Protein AF-A0A0C9ZRP0-F1 (afdb_monomer)

Sequence (202 aa):
MSSASDRNTPTPPPVDDMPLAAFFAQFASFSFNENQSSNKNFDRLIKVMKITTQDPVRREVREGFKDALVQEFNERFGTDGNDLSNWQNLCNVLRIVPVPDTIQGCRERVWDTHVNLVDLVDSARTGKPVKLFASLGELTAHTLNSGKFFPKQNAYQGGLLKELLREIINPYFGKRRNGSAKRKERKKKQKAARAAVLANGD

Structure (mmCIF, N/CA/C/O backbone):
data_AF-A0A0C9ZRP0-F1
#
_entry.id   AF-A0A0C9ZRP0-F1
#
loop_
_atom_site.group_PDB
_atom_site.id
_atom_site.type_symbol
_atom_site.label_atom_id
_atom_site.label_alt_id
_atom_site.label_comp_id
_atom_site.label_asym_id
_atom_site.label_entity_id
_atom_site.label_seq_id
_atom_site.pdbx_PDB_ins_code
_atom_site.Cartn_x
_atom_site.Cartn_y
_atom_site.Cartn_z
_atom_site.occupancy
_atom_site.B_iso_or_equiv
_atom_site.auth_seq_id
_atom_site.auth_comp_id
_atom_site.auth_asym_id
_atom_site.auth_atom_id
_atom_site.pdbx_PDB_model_num
ATOM 1 N N . MET A 1 1 ? -42.472 -28.043 -0.835 1.00 45.56 1 MET A N 1
ATOM 2 C CA . MET A 1 1 ? -41.524 -27.242 -0.034 1.00 45.56 1 MET A CA 1
ATOM 3 C C . MET A 1 1 ? -40.132 -27.504 -0.579 1.00 45.56 1 MET A C 1
ATOM 5 O O . MET A 1 1 ? -39.585 -28.556 -0.289 1.00 45.56 1 MET A O 1
ATOM 9 N N . SER A 1 2 ? -39.593 -26.612 -1.409 1.00 36.50 2 SER A N 1
ATOM 10 C CA . SER A 1 2 ? -38.195 -26.694 -1.849 1.00 36.50 2 SER A CA 1
ATOM 11 C C . SER A 1 2 ? -37.629 -25.291 -1.993 1.00 36.50 2 SER A C 1
ATOM 13 O O . SER A 1 2 ? -38.324 -24.373 -2.422 1.00 36.50 2 SER A O 1
ATOM 15 N N . SER A 1 3 ? -36.398 -25.176 -1.512 1.00 35.72 3 SER A N 1
ATOM 16 C CA . SER A 1 3 ? -35.695 -23.988 -1.053 1.00 35.72 3 SER A CA 1
ATOM 17 C C . SER A 1 3 ? -35.598 -22.839 -2.048 1.00 35.72 3 SER A C 1
ATOM 19 O O . SER A 1 3 ? -35.227 -23.025 -3.203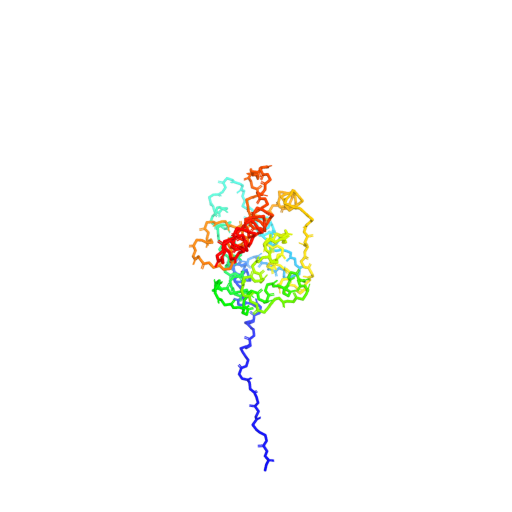 1.00 35.72 3 SER A O 1
ATOM 21 N N . ALA A 1 4 ? -35.800 -21.630 -1.525 1.00 43.59 4 ALA A N 1
ATOM 22 C CA . ALA A 1 4 ? -35.197 -20.425 -2.066 1.00 43.59 4 ALA A CA 1
ATOM 23 C C . ALA A 1 4 ? -33.679 -20.496 -1.817 1.00 43.59 4 ALA A C 1
ATOM 25 O O . ALA A 1 4 ? -33.251 -20.570 -0.664 1.00 43.59 4 ALA A O 1
ATOM 26 N N . SER A 1 5 ? -32.881 -20.525 -2.887 1.00 41.91 5 SER A N 1
ATOM 27 C CA . SER A 1 5 ? -31.427 -20.399 -2.784 1.00 41.91 5 SER A CA 1
ATOM 28 C C . SER A 1 5 ? -31.034 -18.932 -2.687 1.00 41.91 5 SER A C 1
ATOM 30 O O . SER A 1 5 ? -31.356 -18.102 -3.534 1.00 41.91 5 SER A O 1
ATOM 32 N N . ASP A 1 6 ? -30.332 -18.684 -1.596 1.00 43.25 6 ASP A N 1
ATOM 33 C CA . ASP A 1 6 ? -29.683 -17.474 -1.144 1.00 43.25 6 ASP A CA 1
ATOM 34 C C . ASP A 1 6 ? -28.678 -16.853 -2.135 1.00 43.25 6 ASP A C 1
ATOM 36 O O . ASP A 1 6 ? -27.852 -17.539 -2.731 1.00 43.25 6 ASP A O 1
ATOM 40 N N . ARG A 1 7 ? -28.673 -15.514 -2.097 1.00 41.91 7 ARG A N 1
ATOM 41 C CA . ARG A 1 7 ? -27.518 -14.594 -2.121 1.00 41.91 7 ARG A CA 1
ATOM 42 C C . ARG A 1 7 ? -26.716 -14.428 -3.418 1.00 41.91 7 ARG A C 1
ATOM 44 O O . ARG A 1 7 ? -25.728 -15.092 -3.701 1.00 41.91 7 ARG A O 1
ATOM 51 N N . ASN A 1 8 ? -27.081 -13.337 -4.084 1.00 39.59 8 ASN A N 1
ATOM 52 C CA . ASN A 1 8 ? -26.281 -12.540 -5.003 1.00 39.59 8 ASN A CA 1
ATOM 53 C C . ASN A 1 8 ? -25.043 -11.957 -4.273 1.00 39.59 8 ASN A C 1
ATOM 55 O O . ASN A 1 8 ? -25.078 -10.829 -3.782 1.00 39.59 8 ASN A O 1
ATOM 59 N N . THR A 1 9 ? -23.970 -12.733 -4.119 1.00 36.88 9 THR A N 1
ATOM 60 C CA . THR A 1 9 ? -22.650 -12.206 -3.724 1.00 36.88 9 THR A CA 1
ATOM 61 C C . THR A 1 9 ? -21.862 -11.831 -4.977 1.00 36.88 9 THR A C 1
ATOM 63 O O . THR A 1 9 ? -21.692 -12.705 -5.831 1.00 36.88 9 THR A O 1
ATOM 66 N N . PRO A 1 10 ? -21.356 -10.587 -5.105 1.00 39.75 10 PRO A N 1
ATOM 67 C CA . PRO A 1 10 ? -20.478 -10.221 -6.208 1.00 39.75 10 PRO A CA 1
ATOM 68 C C . PRO A 1 10 ? -19.265 -11.147 -6.208 1.00 39.75 10 PRO A C 1
ATOM 70 O O . PRO A 1 10 ? -18.557 -11.257 -5.205 1.00 39.75 10 PRO A O 1
ATOM 73 N N . THR A 1 11 ? -19.048 -11.850 -7.316 1.00 35.19 11 THR A N 1
ATOM 74 C CA . THR A 1 11 ? -17.808 -12.590 -7.535 1.00 35.19 11 THR A CA 1
ATOM 75 C C . THR A 1 11 ? -16.663 -11.574 -7.500 1.00 35.19 11 THR A C 1
ATOM 77 O O . THR A 1 11 ? -16.759 -10.565 -8.201 1.00 35.19 11 THR A O 1
ATOM 80 N N . PRO A 1 12 ? -15.618 -11.767 -6.673 1.00 53.78 12 PRO A N 1
ATOM 81 C CA . PRO A 1 12 ? -14.467 -10.875 -6.702 1.00 53.78 12 PRO A CA 1
ATOM 82 C C . PRO A 1 12 ? -13.886 -10.866 -8.124 1.00 53.78 12 PRO A C 1
ATOM 84 O O . PRO A 1 12 ? -13.876 -11.922 -8.766 1.00 53.78 12 PRO A O 1
ATOM 87 N N . PRO A 1 13 ? -13.448 -9.702 -8.633 1.00 52.03 13 PRO A N 1
ATOM 88 C CA . PRO A 1 13 ? -12.929 -9.599 -9.989 1.00 52.03 13 PRO A CA 1
ATOM 89 C C . PRO A 1 13 ? -11.781 -10.602 -10.198 1.00 52.03 13 PRO A C 1
ATOM 91 O O . PRO A 1 13 ? -10.996 -10.830 -9.265 1.00 52.03 13 PRO A O 1
ATOM 94 N N . PRO A 1 14 ? -11.678 -11.226 -11.389 1.00 58.50 14 PRO A N 1
ATOM 95 C CA . PRO A 1 14 ? -10.528 -12.046 -11.747 1.00 58.50 14 PRO A CA 1
ATOM 96 C C . PRO A 1 14 ? -9.232 -11.275 -11.480 1.00 58.50 14 PRO A C 1
ATOM 98 O O . PRO A 1 14 ? -9.147 -10.078 -11.745 1.00 58.50 14 PRO A O 1
ATOM 101 N N . VAL A 1 15 ? -8.211 -11.951 -10.946 1.00 59.88 15 VAL A N 1
ATOM 102 C CA . VAL A 1 15 ? -6.928 -11.321 -10.572 1.00 59.88 15 VAL A CA 1
ATOM 103 C C . VAL A 1 15 ? -6.284 -10.582 -11.756 1.00 59.88 15 VAL A C 1
ATOM 105 O O . VAL A 1 15 ? -5.615 -9.570 -11.548 1.00 59.88 15 VAL A O 1
ATOM 108 N N . ASP A 1 16 ? -6.542 -11.048 -12.980 1.00 61.50 16 ASP A N 1
ATOM 109 C CA . ASP A 1 16 ? -6.046 -10.464 -14.229 1.00 61.50 16 ASP A CA 1
ATOM 110 C C . ASP A 1 16 ? -6.651 -9.082 -14.551 1.00 61.50 16 ASP A C 1
ATOM 112 O O . ASP A 1 16 ? -6.005 -8.288 -15.234 1.00 61.50 16 ASP A O 1
ATOM 116 N N . ASP A 1 17 ? -7.822 -8.748 -13.995 1.00 73.06 17 ASP A N 1
ATOM 117 C CA . ASP A 1 17 ? -8.492 -7.452 -14.191 1.00 73.06 17 ASP A CA 1
ATOM 118 C C . ASP A 1 17 ? -8.103 -6.410 -13.125 1.00 73.06 17 ASP A C 1
ATOM 120 O O . ASP A 1 17 ? -8.557 -5.264 -13.158 1.00 73.06 17 ASP A O 1
ATOM 124 N N . MET A 1 18 ? -7.249 -6.774 -12.161 1.00 90.38 18 MET A N 1
ATOM 125 C CA . MET A 1 18 ? -6.843 -5.852 -11.100 1.00 90.38 18 MET A CA 1
ATOM 126 C C . MET A 1 18 ? -5.908 -4.749 -11.629 1.00 90.38 18 MET A C 1
ATOM 128 O O . MET A 1 18 ? -5.033 -5.030 -12.454 1.00 90.38 18 MET A O 1
ATOM 132 N N . PRO A 1 19 ? -5.998 -3.501 -11.125 1.00 94.19 19 PRO A N 1
ATOM 133 C CA . PRO A 1 19 ? -5.294 -2.366 -11.724 1.00 94.19 19 PRO A CA 1
ATOM 134 C C . PRO A 1 19 ? -3.768 -2.512 -11.831 1.00 94.19 19 PRO A C 1
ATOM 136 O O . PRO A 1 19 ? -3.186 -2.060 -12.820 1.00 94.19 19 PRO A O 1
ATOM 139 N N . LEU A 1 20 ? -3.088 -3.159 -10.873 1.00 94.50 20 LEU A N 1
ATOM 140 C CA . LEU A 1 20 ? -1.650 -3.429 -11.005 1.00 94.50 20 LEU A CA 1
ATOM 141 C C . LEU A 1 20 ? -1.353 -4.473 -12.079 1.00 94.50 20 LEU A C 1
ATOM 143 O O . LEU A 1 20 ? -0.391 -4.298 -12.828 1.00 94.50 20 LEU A O 1
ATOM 147 N N . ALA A 1 21 ? -2.146 -5.544 -12.155 1.00 94.25 21 ALA A N 1
ATOM 148 C CA . ALA A 1 21 ? -1.988 -6.565 -13.187 1.00 94.25 21 ALA A CA 1
ATOM 149 C C . ALA A 1 21 ? -2.183 -5.943 -14.578 1.00 94.25 21 ALA A C 1
ATOM 151 O O . ALA A 1 21 ? -1.301 -6.069 -15.432 1.00 94.25 21 ALA A O 1
ATOM 152 N N . ALA A 1 22 ? -3.248 -5.153 -14.747 1.00 94.12 22 ALA A N 1
ATOM 153 C CA . ALA A 1 22 ? -3.538 -4.408 -15.967 1.00 94.12 22 ALA A CA 1
ATOM 154 C C . ALA A 1 22 ? -2.421 -3.416 -16.338 1.00 94.12 22 ALA A C 1
ATOM 156 O O . ALA A 1 22 ? -2.038 -3.328 -17.503 1.00 94.12 22 ALA A O 1
ATOM 157 N N . PHE A 1 23 ? -1.844 -2.700 -15.365 1.00 95.06 23 PHE A N 1
ATOM 158 C CA . PHE A 1 23 ? -0.691 -1.826 -15.608 1.00 95.06 23 PHE A CA 1
ATOM 159 C C . PHE A 1 23 ? 0.515 -2.602 -16.146 1.00 95.06 23 PHE A C 1
ATOM 161 O O . PHE A 1 23 ? 1.099 -2.220 -17.159 1.00 95.06 23 PHE A O 1
ATOM 168 N N . PHE A 1 24 ? 0.896 -3.706 -15.498 1.00 95.00 24 PHE A N 1
ATOM 169 C CA . PHE A 1 24 ? 2.056 -4.486 -15.934 1.00 95.00 24 PHE A CA 1
ATOM 170 C C . PHE A 1 24 ? 1.828 -5.197 -17.276 1.00 95.00 24 PHE A C 1
ATOM 172 O O . PHE A 1 24 ? 2.793 -5.384 -18.018 1.00 95.00 24 PHE A O 1
ATOM 179 N N . ALA A 1 25 ? 0.582 -5.542 -17.611 1.00 94.06 25 ALA A N 1
ATOM 180 C CA . ALA A 1 25 ? 0.212 -6.155 -18.887 1.00 94.06 25 ALA A CA 1
ATOM 181 C C . ALA A 1 25 ? 0.426 -5.232 -20.104 1.00 94.06 25 ALA A C 1
ATOM 183 O O . ALA A 1 25 ? 0.552 -5.722 -21.225 1.00 94.06 25 ALA A O 1
ATOM 184 N N . GLN A 1 26 ? 0.545 -3.913 -19.904 1.00 93.38 26 GLN A N 1
ATOM 185 C CA . GLN A 1 26 ? 0.842 -2.955 -20.983 1.00 93.38 26 GLN A CA 1
ATOM 186 C C . GLN A 1 26 ? 2.245 -3.147 -21.586 1.00 93.38 26 GLN A C 1
ATOM 188 O O . GLN A 1 26 ? 2.539 -2.649 -22.672 1.00 93.38 26 GLN A O 1
ATOM 193 N N . PHE A 1 27 ? 3.128 -3.876 -20.898 1.00 92.44 27 PHE A N 1
ATOM 194 C CA . PHE A 1 27 ? 4.519 -4.061 -21.292 1.00 92.44 27 PHE A CA 1
ATOM 195 C C . PHE A 1 27 ? 4.736 -5.486 -21.815 1.00 92.44 27 PHE A C 1
ATOM 197 O O . PHE A 1 27 ? 5.050 -6.389 -21.047 1.00 92.44 27 PHE A O 1
ATOM 204 N N . ALA A 1 28 ? 4.622 -5.681 -23.135 1.00 87.81 28 ALA A N 1
ATOM 205 C CA . ALA A 1 28 ? 4.632 -7.004 -23.782 1.00 87.81 28 ALA A CA 1
ATOM 206 C C . ALA A 1 28 ? 5.826 -7.914 -23.409 1.00 87.81 28 ALA A C 1
ATOM 208 O O . ALA A 1 28 ? 5.688 -9.132 -23.352 1.00 87.81 28 ALA A O 1
ATOM 209 N N . SER A 1 29 ? 6.997 -7.335 -23.125 1.00 87.00 29 SER A N 1
ATOM 210 C CA . SER A 1 29 ? 8.211 -8.075 -22.738 1.00 87.00 29 SER A CA 1
ATOM 211 C C . SER A 1 29 ? 8.356 -8.284 -21.223 1.00 87.00 29 SER A C 1
ATOM 213 O O . SER A 1 29 ? 9.432 -8.661 -20.750 1.00 87.00 29 SER A O 1
ATOM 215 N N . PHE A 1 30 ? 7.318 -7.996 -20.438 1.00 93.12 30 PHE A N 1
ATOM 216 C CA . PHE A 1 30 ? 7.326 -8.087 -18.984 1.00 93.12 30 PHE A CA 1
ATOM 217 C C . PHE A 1 30 ? 6.251 -9.053 -18.477 1.00 93.12 30 PHE A C 1
ATOM 219 O O . PHE A 1 30 ? 5.137 -9.097 -18.978 1.00 93.12 30 PHE A O 1
ATOM 226 N N . SER A 1 31 ? 6.586 -9.809 -17.429 1.00 93.00 31 SER A N 1
ATOM 227 C CA . SER A 1 31 ? 5.652 -10.707 -16.748 1.00 93.00 31 SER A CA 1
ATOM 228 C C . SER A 1 31 ? 5.521 -10.314 -15.275 1.00 93.00 31 SER A C 1
ATOM 230 O O . SER A 1 31 ? 6.501 -10.349 -14.503 1.00 93.00 31 SER A O 1
ATOM 232 N N . PHE A 1 32 ? 4.298 -9.924 -14.903 1.00 93.94 32 PHE A N 1
ATOM 233 C CA . PHE A 1 32 ? 3.910 -9.617 -13.532 1.00 93.94 32 PHE A CA 1
ATOM 234 C C . PHE A 1 32 ? 3.980 -10.874 -12.666 1.00 93.94 32 PHE A C 1
ATOM 236 O O . PHE A 1 32 ? 3.384 -11.898 -12.978 1.00 93.94 32 PHE A O 1
ATOM 243 N N . ASN A 1 33 ? 4.722 -10.798 -11.561 1.00 93.44 33 ASN A N 1
ATOM 244 C CA . ASN A 1 33 ? 4.776 -11.872 -10.580 1.00 93.44 33 ASN A CA 1
ATOM 245 C C . ASN A 1 33 ? 3.909 -11.501 -9.374 1.00 93.44 33 ASN A C 1
ATOM 247 O O . ASN A 1 33 ? 4.342 -10.742 -8.499 1.00 93.44 33 ASN A O 1
ATOM 251 N N . GLU A 1 34 ? 2.716 -12.082 -9.307 1.00 91.00 34 GLU A N 1
ATOM 252 C CA . GLU A 1 34 ? 1.755 -11.886 -8.219 1.00 91.00 34 GLU A CA 1
ATOM 253 C C . GLU A 1 34 ? 2.256 -12.376 -6.844 1.00 91.00 34 GLU A C 1
ATOM 255 O O . GLU A 1 34 ? 1.735 -12.005 -5.800 1.00 91.00 34 GLU A O 1
ATOM 260 N N . ASN A 1 35 ? 3.328 -13.154 -6.769 1.00 89.38 35 ASN A N 1
ATOM 261 C CA . ASN A 1 35 ? 3.878 -13.586 -5.483 1.00 89.38 35 ASN A CA 1
ATOM 262 C C . ASN A 1 35 ? 4.950 -12.629 -4.937 1.00 89.38 35 ASN A C 1
ATOM 264 O O . ASN A 1 35 ? 5.410 -12.787 -3.799 1.00 89.38 35 ASN A O 1
ATOM 268 N N . GLN A 1 36 ? 5.338 -11.619 -5.723 1.00 93.00 36 GLN A N 1
ATOM 269 C CA . GLN A 1 36 ? 6.269 -10.559 -5.337 1.00 93.00 36 GLN A CA 1
ATOM 270 C C . GLN A 1 36 ? 5.531 -9.258 -5.005 1.00 93.00 36 GLN A C 1
ATOM 272 O O . GLN A 1 36 ? 4.408 -9.016 -5.442 1.00 93.00 36 GLN A O 1
ATOM 277 N N . SER A 1 37 ? 6.188 -8.387 -4.238 1.00 94.31 37 SER A N 1
ATOM 278 C CA . SER A 1 37 ? 5.663 -7.046 -3.954 1.00 94.31 37 SER A CA 1
ATOM 279 C C . SER A 1 37 ? 5.566 -6.201 -5.220 1.00 94.31 37 SER A C 1
ATOM 281 O O . SER A 1 37 ? 6.445 -6.296 -6.085 1.00 94.31 37 SER A O 1
ATOM 283 N N . SER A 1 38 ? 4.593 -5.298 -5.267 1.00 95.81 38 SER A N 1
ATOM 284 C CA . SER A 1 38 ? 4.367 -4.383 -6.394 1.00 95.81 38 SER A CA 1
ATOM 285 C C . SER A 1 38 ? 5.628 -3.596 -6.770 1.00 95.81 38 SER A C 1
ATOM 287 O O . SER A 1 38 ? 6.025 -3.579 -7.933 1.00 95.81 38 SER A O 1
ATOM 289 N N . ASN A 1 39 ? 6.355 -3.067 -5.777 1.00 95.38 39 ASN A N 1
ATOM 290 C CA . ASN A 1 39 ? 7.630 -2.375 -6.005 1.00 95.38 39 ASN A CA 1
ATOM 291 C C . ASN A 1 39 ? 8.707 -3.258 -6.656 1.00 95.38 39 ASN A C 1
ATOM 293 O O . ASN A 1 39 ? 9.408 -2.800 -7.547 1.00 95.38 39 ASN A O 1
ATOM 297 N N . LYS A 1 40 ? 8.824 -4.534 -6.267 1.00 95.69 40 LYS A N 1
ATOM 298 C CA . LYS A 1 40 ? 9.792 -5.453 -6.898 1.00 95.69 40 LYS A CA 1
ATOM 299 C C . LYS A 1 40 ? 9.443 -5.732 -8.357 1.00 95.69 40 LYS A C 1
ATOM 301 O O . LYS A 1 40 ? 10.348 -5.866 -9.177 1.00 95.69 40 LYS A O 1
ATOM 306 N N . ASN A 1 41 ? 8.155 -5.840 -8.683 1.00 96.44 41 ASN A N 1
ATOM 307 C CA . ASN A 1 41 ? 7.723 -5.951 -10.075 1.00 96.44 41 ASN A CA 1
ATOM 308 C C . ASN A 1 41 ? 8.065 -4.675 -10.853 1.00 96.44 41 ASN A C 1
ATOM 310 O O . ASN A 1 41 ? 8.660 -4.771 -11.923 1.00 96.44 41 ASN A O 1
ATOM 314 N N . PHE A 1 42 ? 7.818 -3.500 -10.274 1.00 95.75 42 PHE A N 1
ATOM 315 C CA . PHE A 1 42 ? 8.202 -2.223 -10.875 1.00 95.75 42 PHE A CA 1
ATOM 316 C C . PHE A 1 42 ? 9.718 -2.110 -11.113 1.00 95.75 42 PHE A C 1
ATOM 318 O O . PHE A 1 42 ? 10.154 -1.769 -12.209 1.00 95.75 42 PHE A O 1
ATOM 325 N N . ASP A 1 43 ? 10.546 -2.481 -10.136 1.00 94.44 43 ASP A N 1
ATOM 326 C CA . ASP A 1 43 ? 12.005 -2.458 -10.287 1.00 94.44 43 ASP A CA 1
ATOM 327 C C . ASP A 1 43 ? 12.491 -3.416 -11.385 1.00 94.44 43 ASP A C 1
ATOM 329 O O . ASP A 1 43 ? 13.438 -3.105 -12.111 1.00 94.44 43 ASP A O 1
ATOM 333 N N . ARG A 1 44 ? 11.852 -4.586 -11.531 1.00 95.88 44 ARG A N 1
ATOM 334 C CA . ARG A 1 44 ? 12.131 -5.517 -12.637 1.00 95.88 44 ARG A CA 1
ATOM 335 C C . ARG A 1 44 ? 11.733 -4.910 -13.982 1.00 95.88 44 ARG A C 1
ATOM 337 O O . ARG A 1 44 ? 12.515 -5.018 -14.922 1.00 95.88 44 ARG A O 1
ATOM 344 N N . LEU A 1 45 ? 10.572 -4.261 -14.066 1.00 95.00 45 LEU A N 1
ATOM 345 C CA . LEU A 1 45 ? 10.099 -3.607 -15.287 1.00 95.00 45 LEU A CA 1
ATOM 346 C C . LEU A 1 45 ? 11.098 -2.546 -15.764 1.00 95.00 45 LEU A C 1
ATOM 348 O O . LEU A 1 45 ? 11.547 -2.594 -16.907 1.00 95.00 45 LEU A O 1
ATOM 352 N N . ILE A 1 46 ? 11.529 -1.656 -14.865 1.00 93.69 46 ILE A N 1
ATOM 353 C CA . ILE A 1 46 ? 12.519 -0.614 -15.177 1.00 93.69 46 ILE A CA 1
ATOM 354 C C . ILE A 1 46 ? 13.827 -1.217 -15.712 1.00 93.69 46 ILE A C 1
ATOM 356 O O . ILE A 1 46 ? 14.416 -0.674 -16.647 1.00 93.69 46 ILE A O 1
ATOM 360 N N . LYS A 1 47 ? 14.268 -2.358 -15.163 1.00 92.94 47 LYS A N 1
ATOM 361 C CA . LYS A 1 47 ? 15.459 -3.079 -15.647 1.00 92.94 47 LYS A CA 1
ATOM 362 C C . LYS A 1 47 ? 15.252 -3.683 -17.036 1.00 92.94 47 LYS A C 1
ATOM 364 O O . LYS A 1 47 ? 16.134 -3.541 -17.878 1.00 92.94 47 LYS A O 1
ATOM 369 N N . VAL A 1 48 ? 14.111 -4.330 -17.282 1.00 92.31 48 VAL A N 1
ATOM 370 C CA . VAL A 1 48 ? 13.777 -4.938 -18.585 1.00 92.31 48 VAL A CA 1
ATOM 371 C C . VAL A 1 48 ? 13.707 -3.877 -19.680 1.00 92.31 48 VAL A C 1
ATOM 373 O O . VAL A 1 48 ? 14.285 -4.060 -20.748 1.00 92.31 48 VAL A O 1
ATOM 376 N N . MET A 1 49 ? 13.073 -2.741 -19.390 1.00 88.94 49 MET A N 1
ATOM 377 C CA . MET A 1 49 ? 12.963 -1.625 -20.331 1.00 88.94 49 MET A CA 1
ATOM 378 C C . MET A 1 49 ? 14.254 -0.8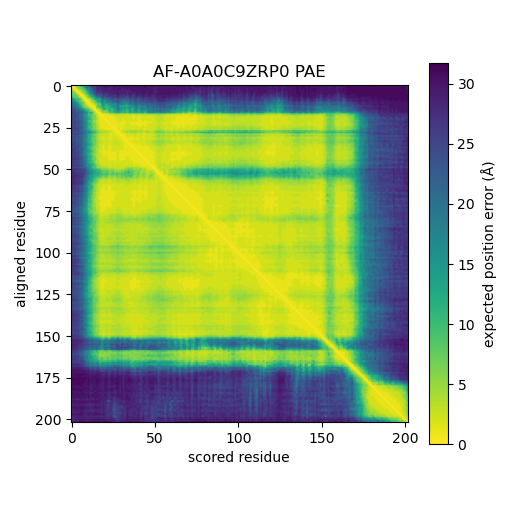09 -20.474 1.00 88.94 49 MET A C 1
ATOM 380 O O . MET A 1 49 ? 14.317 0.078 -21.318 1.00 88.94 49 MET A O 1
ATOM 384 N N . LYS A 1 50 ? 15.281 -1.078 -19.653 1.00 90.06 50 LYS A N 1
ATOM 385 C CA . LYS A 1 50 ? 16.548 -0.325 -19.613 1.00 90.06 50 LYS A CA 1
ATOM 386 C C . LYS A 1 50 ? 16.352 1.189 -19.406 1.00 90.06 50 LYS A C 1
ATOM 388 O O . LYS A 1 50 ? 17.176 1.990 -19.837 1.00 90.06 50 LYS A O 1
ATOM 393 N N . ILE A 1 51 ? 15.285 1.577 -18.702 1.00 85.44 51 ILE A N 1
ATOM 394 C CA . ILE A 1 51 ? 14.939 2.978 -18.435 1.00 85.44 51 ILE A CA 1
ATOM 395 C C . ILE A 1 51 ? 15.892 3.557 -17.384 1.00 85.44 51 ILE A C 1
ATOM 397 O O . ILE A 1 51 ? 15.907 3.139 -16.217 1.00 85.44 51 ILE A O 1
ATOM 401 N N . THR A 1 52 ? 16.652 4.578 -17.771 1.00 86.50 52 THR A N 1
ATOM 402 C CA . THR A 1 52 ? 17.566 5.288 -16.863 1.00 86.50 52 THR A CA 1
ATOM 403 C C . THR A 1 52 ? 16.851 6.399 -16.093 1.00 86.50 52 THR A C 1
ATOM 405 O O . THR A 1 52 ? 15.712 6.748 -16.383 1.00 86.50 52 THR A O 1
ATOM 408 N N . THR A 1 53 ? 17.497 6.968 -15.072 1.00 77.81 53 THR A N 1
ATOM 409 C CA . THR A 1 53 ? 16.922 8.063 -14.268 1.00 77.81 53 THR A CA 1
ATOM 410 C C . THR A 1 53 ? 16.672 9.352 -15.050 1.00 77.81 53 THR A C 1
ATOM 412 O O . THR A 1 53 ? 15.809 10.120 -14.636 1.00 77.81 53 THR A O 1
ATOM 415 N N . GLN A 1 54 ? 17.397 9.573 -16.149 1.00 80.62 54 GLN A N 1
ATOM 416 C CA . GLN A 1 54 ? 17.271 10.761 -17.003 1.00 80.62 54 GLN A CA 1
ATOM 417 C C . GLN A 1 54 ? 16.233 10.592 -18.115 1.00 80.62 54 GLN A C 1
ATOM 419 O O . GLN A 1 54 ? 15.911 11.550 -18.812 1.00 80.62 54 GLN A O 1
ATOM 424 N N . ASP A 1 55 ? 15.718 9.378 -18.290 1.00 83.69 55 ASP A N 1
ATOM 425 C CA . ASP A 1 55 ? 14.773 9.081 -19.350 1.00 83.69 55 ASP A CA 1
ATOM 426 C C . ASP A 1 55 ? 13.404 9.722 -19.042 1.00 83.69 55 ASP A C 1
ATOM 428 O O . ASP A 1 55 ? 12.837 9.457 -17.970 1.00 83.69 55 ASP A O 1
ATOM 432 N N . PRO A 1 56 ? 12.844 10.553 -19.942 1.00 83.88 56 PRO A N 1
ATOM 433 C CA . PRO A 1 56 ? 11.522 11.140 -19.745 1.00 83.88 56 PRO A CA 1
ATOM 434 C C . PRO A 1 56 ? 10.422 10.080 -19.567 1.00 83.88 56 PRO A C 1
ATOM 436 O O . PRO A 1 56 ? 9.525 10.284 -18.741 1.00 83.88 56 PRO A O 1
ATOM 439 N N . VAL A 1 57 ? 10.533 8.919 -20.229 1.00 87.31 57 VAL A N 1
ATOM 440 C CA . VAL A 1 57 ? 9.567 7.805 -20.137 1.00 87.31 57 VAL A CA 1
ATOM 441 C C . VAL A 1 57 ? 9.504 7.238 -18.718 1.00 87.31 57 VAL A C 1
ATOM 443 O O . VAL A 1 57 ? 8.458 6.773 -18.264 1.00 87.31 57 VAL A O 1
ATOM 446 N N . ARG A 1 58 ? 10.591 7.345 -17.939 1.00 87.50 58 ARG A N 1
ATOM 447 C CA . ARG A 1 58 ? 10.610 6.889 -16.540 1.00 87.50 58 ARG A CA 1
ATOM 448 C C . ARG A 1 58 ? 9.528 7.549 -15.700 1.00 87.50 58 ARG A C 1
ATOM 450 O O . ARG A 1 58 ? 8.982 6.910 -14.798 1.00 87.5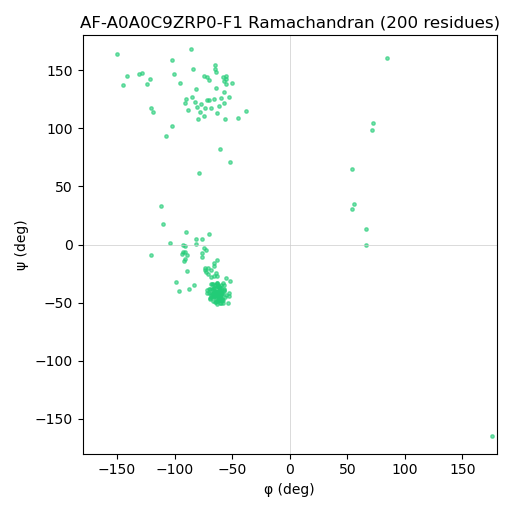0 58 ARG A O 1
ATOM 457 N N . ARG A 1 59 ? 9.284 8.841 -15.934 1.00 87.94 59 ARG A N 1
ATOM 458 C CA . ARG A 1 59 ? 8.305 9.609 -15.164 1.00 87.94 59 ARG A CA 1
ATOM 459 C C . ARG A 1 59 ? 6.904 9.093 -15.447 1.00 87.94 59 ARG A C 1
ATOM 461 O O . ARG A 1 59 ? 6.191 8.791 -14.502 1.00 87.94 59 ARG A O 1
ATOM 468 N N . GLU A 1 60 ? 6.570 8.932 -16.719 1.00 89.81 60 GLU A N 1
ATOM 469 C CA . GLU A 1 60 ? 5.277 8.422 -17.169 1.00 89.81 60 GLU A CA 1
ATOM 470 C C . GLU A 1 60 ? 5.006 7.013 -16.631 1.00 89.81 60 GLU A C 1
ATOM 472 O O . GLU A 1 60 ? 4.004 6.794 -15.956 1.00 89.81 60 GLU A O 1
ATOM 477 N N . V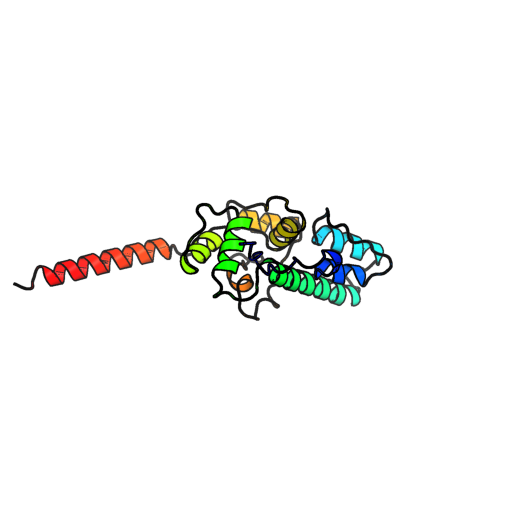AL A 1 61 ? 5.959 6.087 -16.789 1.00 92.44 61 VAL A N 1
ATOM 478 C CA . VAL A 1 61 ? 5.838 4.713 -16.268 1.00 92.44 61 VAL A CA 1
ATOM 479 C C . VAL A 1 61 ? 5.679 4.702 -14.742 1.00 92.44 61 VAL A C 1
ATOM 481 O O . VAL A 1 61 ? 4.922 3.903 -14.189 1.00 92.44 61 VAL A O 1
ATOM 484 N N . ARG A 1 62 ? 6.370 5.603 -14.030 1.00 92.06 62 ARG A N 1
ATOM 485 C CA . ARG A 1 62 ? 6.245 5.738 -12.572 1.00 92.06 62 ARG A CA 1
ATOM 486 C C . ARG A 1 62 ? 4.896 6.319 -12.144 1.00 92.06 62 ARG A C 1
ATOM 488 O O . ARG A 1 62 ? 4.392 5.884 -11.110 1.00 92.06 62 ARG A O 1
ATOM 495 N N . GLU A 1 63 ? 4.343 7.288 -12.868 1.00 90.38 63 GLU A N 1
ATOM 496 C CA . GLU A 1 63 ? 3.003 7.807 -12.571 1.00 90.38 63 GLU A CA 1
ATOM 497 C C . GLU A 1 63 ? 1.931 6.751 -12.864 1.00 90.38 63 GLU A C 1
ATOM 499 O O . GLU A 1 63 ? 1.127 6.477 -11.979 1.00 90.38 63 GLU A O 1
ATOM 504 N N . GLY A 1 64 ? 2.015 6.025 -13.985 1.00 92.81 64 GLY A N 1
ATOM 505 C CA . GLY A 1 64 ? 1.102 4.909 -14.265 1.00 92.81 64 GLY A CA 1
ATOM 506 C C . GLY A 1 64 ? 1.117 3.829 -13.173 1.00 92.81 64 GLY A C 1
ATOM 507 O O . GLY A 1 64 ? 0.069 3.358 -12.736 1.00 92.81 64 GLY A O 1
ATOM 508 N N . PHE A 1 65 ? 2.297 3.497 -12.636 1.00 94.81 65 PHE A N 1
ATOM 509 C CA . PHE A 1 65 ? 2.407 2.567 -11.506 1.00 94.81 65 PHE A CA 1
ATOM 510 C C . PHE A 1 65 ? 1.748 3.098 -10.223 1.00 94.81 65 PHE A C 1
ATOM 512 O O . PHE A 1 65 ? 1.112 2.346 -9.483 1.00 94.81 65 PHE A O 1
ATOM 519 N N . LYS A 1 66 ? 1.899 4.395 -9.933 1.00 92.62 66 LYS A N 1
ATOM 520 C CA . LYS A 1 66 ? 1.250 5.03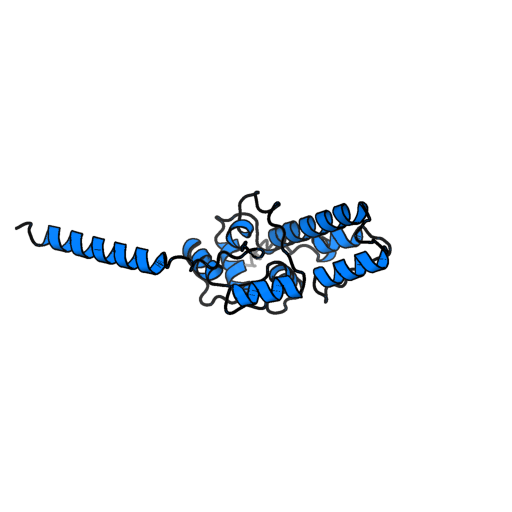3 -8.779 1.00 92.62 66 LYS A CA 1
ATOM 521 C C . LYS A 1 66 ? -0.267 5.061 -8.937 1.00 92.62 66 LYS A C 1
ATOM 523 O O . LYS A 1 66 ? -0.969 4.798 -7.962 1.00 92.62 66 LYS A O 1
ATOM 528 N N . ASP A 1 67 ? -0.760 5.358 -10.132 1.00 91.00 67 ASP A N 1
ATOM 529 C CA . ASP A 1 67 ? -2.189 5.353 -10.433 1.00 91.00 67 ASP A CA 1
ATOM 530 C C . ASP A 1 67 ? -2.771 3.955 -10.228 1.00 91.00 67 ASP A C 1
ATOM 532 O O . ASP A 1 67 ? -3.770 3.807 -9.524 1.00 91.00 67 ASP A O 1
ATOM 536 N N . ALA A 1 68 ? -2.083 2.925 -10.724 1.00 93.75 68 ALA A N 1
ATOM 537 C CA . ALA A 1 68 ? -2.462 1.532 -10.517 1.00 93.75 68 ALA A CA 1
ATOM 538 C C . ALA A 1 68 ? -2.485 1.137 -9.029 1.00 93.75 68 ALA A C 1
ATOM 540 O O . ALA A 1 68 ? -3.416 0.469 -8.589 1.00 93.75 68 ALA A O 1
ATOM 541 N N . LEU A 1 69 ? -1.521 1.597 -8.219 1.00 93.94 69 LEU A N 1
ATOM 542 C CA . LEU A 1 69 ? -1.532 1.377 -6.764 1.00 93.94 69 LEU A CA 1
ATOM 543 C C . LEU A 1 69 ? -2.760 1.994 -6.077 1.00 93.94 69 LEU A C 1
ATOM 545 O O . LEU A 1 69 ? -3.322 1.383 -5.167 1.00 93.94 69 LEU A O 1
ATOM 549 N N . VAL A 1 70 ? -3.163 3.204 -6.476 1.00 91.31 70 VAL A N 1
ATOM 550 C CA . VAL A 1 70 ? -4.350 3.873 -5.914 1.00 91.31 70 VAL A CA 1
ATOM 551 C C . VAL A 1 70 ? -5.628 3.173 -6.340 1.00 91.31 70 VAL A C 1
ATOM 553 O O . VAL A 1 70 ? -6.480 2.908 -5.495 1.00 91.31 70 VAL A O 1
ATOM 556 N N . GLN A 1 71 ? -5.752 2.859 -7.626 1.00 90.88 71 GLN A N 1
ATOM 557 C CA . GLN A 1 71 ? -6.916 2.152 -8.148 1.00 90.88 71 GLN A CA 1
ATOM 558 C C . GLN A 1 71 ? -7.052 0.786 -7.476 1.00 90.88 71 GLN A C 1
ATOM 560 O O . GLN A 1 71 ? -8.121 0.456 -6.980 1.00 90.88 71 GLN A O 1
ATOM 565 N N . GLU A 1 72 ? -5.959 0.035 -7.334 1.00 92.62 72 GLU A N 1
ATOM 566 C CA . GLU A 1 72 ? -6.019 -1.269 -6.682 1.00 92.62 72 GLU A CA 1
ATOM 567 C C . GLU A 1 72 ? -6.346 -1.177 -5.186 1.00 92.62 72 GLU A C 1
ATOM 569 O O . GLU A 1 72 ? -7.053 -2.029 -4.651 1.00 92.62 72 GLU A O 1
ATOM 574 N N . PHE A 1 73 ? -5.886 -0.130 -4.496 1.00 92.19 73 PHE A N 1
ATOM 575 C CA . PHE A 1 73 ? -6.347 0.139 -3.135 1.00 92.19 73 PHE A CA 1
ATOM 576 C C . PHE A 1 73 ? -7.870 0.342 -3.099 1.00 92.19 73 PHE A C 1
ATOM 578 O O . PHE A 1 73 ? -8.553 -0.250 -2.263 1.00 92.19 73 PHE A O 1
ATOM 585 N N . ASN A 1 74 ? -8.400 1.160 -4.009 1.00 90.00 74 ASN A N 1
ATOM 586 C CA . ASN A 1 74 ? -9.822 1.483 -4.068 1.00 90.00 74 ASN A CA 1
ATOM 587 C C . ASN A 1 74 ? -10.684 0.253 -4.386 1.00 90.00 74 ASN A C 1
ATOM 589 O O . ASN A 1 74 ? -11.696 0.058 -3.722 1.00 90.00 74 ASN A O 1
ATOM 593 N N . GLU A 1 75 ? -10.259 -0.601 -5.319 1.00 90.69 75 GLU A N 1
ATOM 594 C CA . GLU A 1 75 ? -10.947 -1.863 -5.638 1.00 90.69 75 GLU A CA 1
ATOM 595 C C . GLU A 1 75 ? -10.995 -2.815 -4.432 1.00 90.69 75 GLU A C 1
ATOM 597 O O . GLU A 1 75 ? -11.980 -3.511 -4.199 1.00 90.69 75 GLU A O 1
ATOM 602 N N . ARG A 1 76 ? -9.929 -2.844 -3.622 1.00 90.00 76 ARG A N 1
ATOM 603 C CA . ARG A 1 76 ? -9.813 -3.786 -2.496 1.00 90.00 76 ARG A CA 1
ATOM 604 C C . ARG A 1 76 ? -10.517 -3.330 -1.227 1.00 90.00 76 ARG A C 1
ATOM 606 O O . ARG A 1 76 ? -10.984 -4.169 -0.455 1.00 90.00 76 ARG A O 1
ATOM 613 N N . PHE A 1 77 ? -10.523 -2.028 -0.962 1.00 90.25 77 PHE A N 1
ATOM 614 C CA . PHE A 1 77 ? -10.970 -1.482 0.321 1.00 90.25 77 PHE A CA 1
ATOM 615 C C . PHE A 1 77 ? -12.148 -0.518 0.203 1.00 90.25 77 PHE A C 1
ATOM 617 O O . PHE A 1 77 ? -12.724 -0.159 1.227 1.00 90.25 77 PHE A O 1
ATOM 624 N N . GLY A 1 78 ? -12.517 -0.129 -1.015 1.00 89.12 78 GLY A N 1
ATOM 625 C CA . GLY A 1 78 ? -13.562 0.843 -1.290 1.00 89.12 78 GLY A CA 1
ATOM 626 C C . GLY A 1 78 ? -13.077 2.292 -1.227 1.00 89.12 78 GLY A C 1
ATOM 627 O O . GLY A 1 78 ? -12.039 2.632 -0.649 1.00 89.12 78 GLY A O 1
ATOM 628 N N . THR A 1 79 ? -13.863 3.169 -1.845 1.00 87.69 79 THR A N 1
ATOM 629 C CA . THR A 1 79 ? -13.613 4.615 -1.902 1.00 87.69 79 THR A CA 1
ATOM 630 C C . THR A 1 79 ? -14.420 5.379 -0.858 1.00 87.69 79 THR A C 1
ATOM 632 O O . THR A 1 79 ? -13.931 6.375 -0.323 1.00 87.69 79 THR A O 1
ATOM 635 N N . ASP A 1 80 ? -15.620 4.905 -0.509 1.00 86.81 80 ASP A N 1
ATOM 636 C CA . ASP A 1 80 ? -16.515 5.619 0.398 1.00 86.81 80 ASP A CA 1
ATOM 637 C C . ASP A 1 80 ? -16.037 5.539 1.855 1.00 86.81 80 ASP A C 1
ATOM 639 O O . ASP A 1 80 ? -16.086 4.496 2.512 1.00 86.81 80 ASP A O 1
ATOM 643 N N . GLY A 1 81 ? -15.596 6.685 2.379 1.00 85.44 81 GLY A N 1
ATOM 644 C CA . GLY A 1 81 ? -15.198 6.847 3.775 1.00 85.44 81 GLY A CA 1
ATOM 645 C C . GLY A 1 81 ? -16.366 6.857 4.768 1.00 85.44 81 GLY A C 1
ATOM 646 O O . GLY A 1 81 ? -16.109 6.922 5.976 1.00 85.44 81 GLY A O 1
ATOM 647 N N . ASN A 1 82 ? -17.614 6.817 4.303 1.00 88.44 82 ASN A N 1
ATOM 648 C CA . ASN A 1 82 ? -18.825 6.715 5.119 1.00 88.44 82 ASN A CA 1
ATOM 649 C C . ASN A 1 82 ? -19.447 5.310 5.096 1.00 88.44 82 ASN A C 1
ATOM 651 O O . ASN A 1 82 ? -20.452 5.089 5.767 1.00 88.44 82 ASN A O 1
ATOM 655 N N . ASP A 1 83 ? -18.840 4.355 4.394 1.00 91.94 83 ASP A N 1
ATOM 656 C CA . ASP A 1 83 ? -19.282 2.964 4.394 1.00 91.94 83 ASP A CA 1
ATOM 657 C C . ASP A 1 83 ? -18.613 2.190 5.541 1.00 91.94 83 ASP A C 1
ATOM 659 O O . ASP A 1 83 ? -17.391 2.016 5.586 1.00 91.94 83 ASP A O 1
ATOM 663 N N . LEU A 1 84 ? -19.422 1.718 6.492 1.00 94.62 84 LEU A N 1
ATOM 664 C CA . LEU A 1 84 ? -18.950 0.915 7.620 1.00 94.62 84 LEU A CA 1
ATOM 665 C C . LEU A 1 84 ? -18.266 -0.383 7.164 1.00 94.62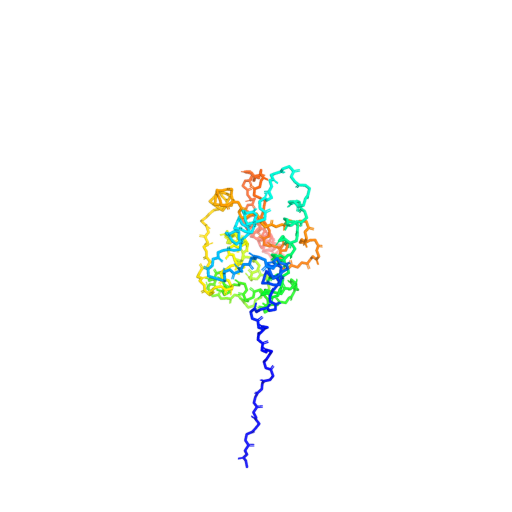 84 LEU A C 1
ATOM 667 O O . LEU A 1 84 ? -17.265 -0.774 7.763 1.00 94.62 84 LEU A O 1
ATOM 671 N N . SER A 1 85 ? -18.759 -1.022 6.106 1.00 95.06 85 SER A N 1
ATOM 672 C CA . SER A 1 85 ? -18.233 -2.294 5.601 1.00 95.06 85 SER A CA 1
ATOM 673 C C . SER A 1 85 ? -16.799 -2.131 5.099 1.00 95.06 85 SER A C 1
ATOM 675 O O . SER A 1 85 ? -15.936 -2.947 5.426 1.00 95.06 85 SER A O 1
ATOM 677 N N . ASN A 1 86 ? -16.509 -1.026 4.403 1.00 93.81 86 ASN A N 1
ATOM 678 C CA . ASN A 1 86 ? -15.155 -0.674 3.955 1.00 93.81 86 ASN A CA 1
ATOM 679 C C . ASN A 1 86 ? -14.196 -0.502 5.146 1.00 93.81 86 ASN A C 1
ATOM 681 O O . ASN A 1 86 ? -13.081 -1.035 5.166 1.00 93.81 86 ASN A O 1
ATOM 685 N N . TRP A 1 87 ? -14.652 0.185 6.195 1.00 94.38 87 TRP A N 1
ATOM 686 C CA . TRP A 1 87 ? -13.883 0.367 7.428 1.00 94.38 87 TRP A CA 1
ATOM 687 C C . TRP A 1 87 ? -13.649 -0.936 8.200 1.00 94.38 87 TRP A C 1
ATOM 689 O O . TRP A 1 87 ? -12.552 -1.157 8.723 1.00 94.38 87 TRP A O 1
ATOM 699 N N . GLN A 1 88 ? -14.654 -1.806 8.279 1.00 95.12 88 GLN A N 1
ATOM 700 C CA . GLN A 1 88 ? -14.544 -3.105 8.941 1.00 95.12 88 GLN A CA 1
ATOM 701 C C . GLN A 1 88 ? -13.638 -4.060 8.158 1.00 95.12 88 GLN A C 1
ATOM 703 O O . GLN A 1 88 ? -12.823 -4.756 8.766 1.00 95.12 88 GLN A O 1
ATOM 708 N N . ASN A 1 89 ? -13.697 -4.033 6.824 1.00 92.62 89 ASN A N 1
ATOM 709 C CA . ASN A 1 89 ? -12.770 -4.765 5.965 1.00 92.62 89 ASN A CA 1
ATOM 710 C C . ASN A 1 89 ? -11.313 -4.353 6.240 1.00 92.62 89 ASN A C 1
ATOM 712 O O . ASN A 1 89 ? -10.465 -5.206 6.511 1.00 92.62 89 ASN A O 1
ATOM 716 N N . LEU A 1 90 ? -11.026 -3.046 6.307 1.00 92.31 90 LEU A N 1
ATOM 717 C CA . 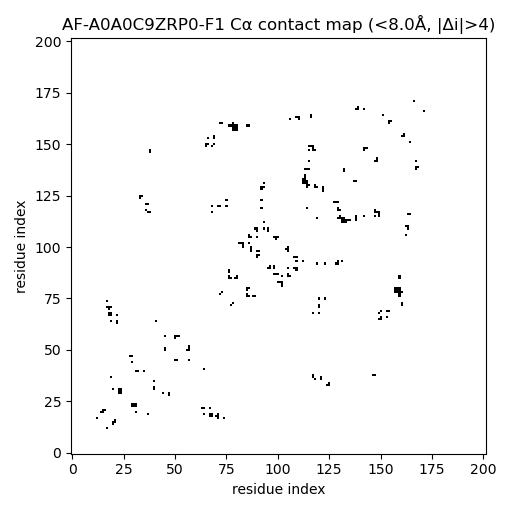LEU A 1 90 ? -9.701 -2.570 6.722 1.00 92.31 90 LEU A CA 1
ATOM 718 C C . LEU A 1 90 ? -9.306 -3.049 8.119 1.00 92.31 90 LEU A C 1
ATOM 720 O O . LEU A 1 90 ? -8.161 -3.450 8.321 1.00 92.31 90 LEU A O 1
ATOM 724 N N . CYS A 1 91 ? -10.231 -3.022 9.082 1.00 93.75 91 CYS A N 1
ATOM 725 C CA . CYS A 1 91 ? -9.958 -3.527 10.425 1.00 93.75 91 CYS A CA 1
ATOM 726 C C . CYS A 1 91 ? -9.544 -5.003 10.401 1.00 93.75 91 CYS A C 1
ATOM 728 O O . CYS A 1 91 ? -8.577 -5.364 11.071 1.00 93.75 91 CYS A O 1
ATOM 730 N N . ASN A 1 92 ? -10.208 -5.833 9.593 1.00 92.38 92 ASN A N 1
ATOM 731 C CA . ASN A 1 92 ? -9.865 -7.246 9.435 1.00 92.38 92 ASN A CA 1
ATOM 732 C C . ASN A 1 92 ? -8.463 -7.438 8.848 1.00 92.38 92 ASN A C 1
ATOM 734 O O . ASN A 1 92 ? -7.652 -8.174 9.416 1.00 92.38 92 ASN A O 1
ATOM 738 N N . VAL A 1 93 ? -8.141 -6.738 7.757 1.00 91.38 93 VAL A N 1
ATOM 739 C CA . VAL A 1 93 ? -6.818 -6.844 7.115 1.00 91.38 93 VAL A CA 1
ATOM 740 C C . VAL A 1 93 ? -5.705 -6.334 8.039 1.00 91.38 93 VAL A C 1
ATOM 742 O O . VAL A 1 93 ? -4.625 -6.924 8.102 1.00 91.38 93 VAL A O 1
ATOM 745 N N . LEU A 1 94 ? -5.989 -5.302 8.838 1.00 91.44 94 LEU A N 1
ATOM 746 C CA . LEU A 1 94 ? -5.090 -4.779 9.872 1.00 91.44 94 LEU A CA 1
ATOM 747 C C . LEU A 1 94 ? -5.127 -5.580 11.184 1.00 91.44 94 LEU A C 1
ATOM 749 O O . LEU A 1 94 ? -4.467 -5.190 12.147 1.00 91.44 94 LEU A O 1
ATOM 753 N N . ARG A 1 95 ? -5.866 -6.697 11.243 1.00 92.00 95 ARG A N 1
ATOM 754 C CA . ARG A 1 95 ? -5.972 -7.589 12.414 1.00 92.00 95 ARG A CA 1
ATOM 755 C C . ARG A 1 95 ? -6.422 -6.874 13.693 1.00 92.00 95 ARG A C 1
ATOM 757 O O . ARG A 1 95 ? -5.988 -7.198 14.800 1.00 92.00 95 ARG A O 1
ATOM 764 N N . ILE A 1 96 ? -7.297 -5.888 13.546 1.00 92.50 96 ILE A N 1
ATOM 765 C CA . ILE A 1 96 ? -7.901 -5.151 14.652 1.00 92.50 96 ILE A CA 1
ATOM 766 C C . ILE A 1 96 ? -9.012 -6.014 15.253 1.00 92.50 96 ILE A C 1
ATOM 768 O O . ILE A 1 96 ? -10.032 -6.261 14.618 1.00 92.50 96 ILE A O 1
ATOM 772 N N . VAL A 1 97 ? -8.814 -6.443 16.502 1.00 92.00 97 VAL A N 1
ATOM 773 C CA . VAL A 1 97 ? -9.780 -7.247 17.264 1.00 92.00 97 VAL A CA 1
ATOM 774 C C . VAL A 1 97 ? -10.124 -6.538 18.590 1.00 92.00 97 VAL A C 1
ATOM 776 O O . VAL A 1 97 ? -9.223 -5.979 19.232 1.00 92.00 97 VAL A O 1
ATOM 779 N N . PRO A 1 98 ? -11.404 -6.515 19.015 1.00 95.38 98 PRO A N 1
ATOM 780 C CA . PRO A 1 98 ? -12.588 -6.791 18.192 1.00 95.38 98 PRO A CA 1
ATOM 781 C C . PRO A 1 98 ? -12.755 -5.736 17.085 1.00 95.38 98 PRO A C 1
ATOM 783 O O . PRO A 1 98 ? -12.295 -4.600 17.236 1.00 95.38 98 PRO A O 1
ATOM 786 N N . VAL A 1 99 ? -13.414 -6.116 15.987 1.00 96.81 99 VAL A N 1
ATOM 787 C CA . VAL A 1 99 ? -13.778 -5.180 14.916 1.00 96.81 99 VAL A CA 1
ATOM 788 C C . VAL A 1 99 ? -14.876 -4.249 15.439 1.00 96.81 99 VAL A C 1
ATOM 790 O O . VAL A 1 99 ? -15.896 -4.746 15.915 1.00 96.81 99 VAL A O 1
ATOM 793 N N . PRO A 1 100 ? -14.692 -2.918 15.389 1.00 97.25 100 PRO A N 1
ATOM 794 C CA . PRO A 1 100 ? -15.723 -1.988 15.832 1.00 97.25 100 PRO A CA 1
ATOM 795 C C . PRO A 1 100 ? -16.988 -2.049 14.964 1.00 97.25 100 PRO A C 1
ATOM 797 O O . PRO A 1 100 ? -16.943 -2.323 13.766 1.00 97.25 100 PRO A O 1
ATOM 800 N N . ASP A 1 101 ? -18.121 -1.732 15.575 1.00 97.06 101 ASP A N 1
ATOM 801 C CA . ASP A 1 101 ? -19.462 -1.689 14.980 1.00 97.06 101 ASP A CA 1
ATOM 802 C C . ASP A 1 101 ? -19.850 -0.295 14.453 1.00 97.06 101 ASP A C 1
ATOM 804 O O . ASP A 1 101 ? -20.935 -0.100 13.913 1.00 97.06 101 ASP A O 1
ATOM 808 N N . THR A 1 102 ? -18.957 0.689 14.591 1.00 96.88 102 THR A N 1
ATOM 809 C CA . THR A 1 102 ? -19.173 2.068 14.145 1.00 96.88 102 THR A CA 1
ATOM 810 C C . THR A 1 102 ? -17.998 2.576 13.320 1.00 96.88 102 THR A C 1
ATOM 812 O O . THR A 1 102 ? -16.836 2.280 13.607 1.00 96.88 102 THR A O 1
ATOM 815 N N . ILE A 1 103 ? -18.293 3.438 12.340 1.00 93.94 103 ILE A N 1
ATOM 816 C CA . ILE A 1 103 ? -17.282 4.083 11.484 1.00 93.94 103 ILE A CA 1
ATOM 817 C C . ILE A 1 103 ? -16.248 4.818 12.337 1.00 93.94 103 ILE A C 1
ATOM 819 O O . ILE A 1 103 ? -15.046 4.723 12.093 1.00 93.94 103 ILE A O 1
ATOM 823 N N . GLN A 1 104 ? -16.705 5.535 13.369 1.00 92.88 104 GLN A N 1
ATOM 824 C CA . GLN A 1 104 ? -15.809 6.249 14.270 1.00 92.88 104 GLN A CA 1
ATOM 825 C C . GLN A 1 104 ? -14.887 5.286 15.032 1.00 92.88 104 GLN A C 1
ATOM 827 O O . GLN A 1 104 ? -13.689 5.552 15.124 1.00 92.88 104 GLN A O 1
ATOM 832 N N . GLY A 1 105 ? -15.413 4.166 15.537 1.00 95.25 105 GLY A N 1
ATOM 833 C CA . GLY A 1 105 ? -14.605 3.158 16.219 1.00 95.25 105 GLY A CA 1
ATOM 834 C C . GLY A 1 105 ? -13.538 2.555 15.303 1.00 95.25 105 GLY A C 1
ATOM 835 O O . GLY A 1 105 ? -12.376 2.449 15.700 1.00 95.25 105 GLY A O 1
ATOM 836 N N . CYS A 1 106 ? -13.900 2.221 14.060 1.00 94.62 106 CYS A N 1
ATOM 837 C CA . CYS A 1 106 ? -12.944 1.731 13.069 1.00 94.62 106 CYS A CA 1
ATOM 838 C C . CYS A 1 106 ? -11.863 2.773 12.767 1.00 94.62 106 CYS A C 1
ATOM 840 O O . CYS A 1 106 ? -10.680 2.445 12.831 1.00 94.62 106 CYS A O 1
ATOM 842 N N . ARG A 1 107 ? -12.245 4.032 12.510 1.00 91.06 107 ARG A N 1
ATOM 843 C CA . ARG A 1 107 ? -11.302 5.136 12.254 1.00 91.06 107 ARG A CA 1
ATOM 844 C C . ARG A 1 107 ? -10.267 5.272 13.361 1.00 91.06 107 ARG A C 1
ATOM 846 O O . ARG A 1 107 ? -9.075 5.294 13.075 1.00 91.06 107 ARG A O 1
ATOM 853 N N . GLU A 1 108 ? -10.715 5.324 14.614 1.00 90.88 108 GLU A N 1
ATOM 854 C CA . GLU A 1 108 ? -9.826 5.467 15.771 1.00 90.88 108 GLU A CA 1
ATOM 855 C C . GLU A 1 108 ? -8.809 4.318 15.835 1.00 90.88 108 GLU A C 1
ATOM 857 O O . GLU A 1 108 ? -7.608 4.564 15.940 1.00 90.88 108 GLU A O 1
ATOM 862 N N . ARG A 1 109 ? -9.265 3.070 15.674 1.00 92.94 109 ARG A N 1
ATOM 863 C CA . ARG A 1 109 ? -8.383 1.894 15.722 1.00 92.94 109 ARG A CA 1
ATOM 864 C C . ARG A 1 109 ? -7.427 1.824 14.536 1.00 92.94 109 ARG A C 1
ATOM 866 O O . ARG A 1 109 ? -6.257 1.507 14.724 1.00 92.94 109 ARG A O 1
ATOM 873 N N . VAL A 1 110 ? -7.901 2.130 13.332 1.00 90.94 110 VAL A N 1
ATOM 874 C CA . VAL A 1 110 ? -7.079 2.158 12.117 1.00 90.94 110 VAL A CA 1
ATOM 875 C C . VAL A 1 110 ? -6.011 3.246 12.221 1.00 90.94 110 VAL A C 1
ATOM 877 O O . VAL A 1 110 ? -4.855 3.009 11.868 1.00 90.94 110 VAL A O 1
ATOM 880 N N . TRP A 1 111 ? -6.348 4.424 12.752 1.00 87.19 111 TRP A N 1
ATOM 881 C CA . TRP A 1 111 ? -5.389 5.517 12.890 1.00 87.19 111 TRP A CA 1
ATOM 882 C C . TRP A 1 111 ? -4.248 5.239 13.869 1.00 87.19 111 TRP A C 1
ATOM 884 O O . TRP A 1 111 ? -3.160 5.796 13.677 1.00 87.19 111 TRP A O 1
ATOM 894 N N . ASP A 1 112 ? -4.489 4.387 14.863 1.00 89.12 112 ASP A N 1
ATOM 895 C CA . ASP A 1 112 ? -3.487 3.933 15.829 1.00 89.12 112 ASP A CA 1
ATOM 896 C C . ASP A 1 112 ? -2.521 2.889 15.239 1.00 89.12 112 ASP A C 1
ATOM 898 O O . ASP A 1 112 ? -1.479 2.600 15.831 1.00 89.12 112 ASP A O 1
ATOM 902 N N . THR A 1 113 ? -2.813 2.355 14.048 1.00 90.94 113 THR A N 1
ATOM 903 C CA . THR A 1 113 ? -1.886 1.478 13.327 1.00 90.94 113 THR A CA 1
ATOM 904 C C . THR A 1 113 ? -0.868 2.271 12.507 1.00 90.94 113 THR A C 1
ATOM 906 O O . THR A 1 113 ? -1.126 3.373 12.008 1.00 90.94 113 THR A O 1
ATOM 909 N N . HIS A 1 114 ? 0.312 1.677 12.333 1.00 92.25 114 HIS A N 1
ATOM 910 C CA . HIS A 1 114 ? 1.327 2.155 11.404 1.00 92.25 114 HIS A CA 1
ATOM 911 C C . HIS A 1 114 ? 1.567 1.060 10.371 1.00 92.25 114 HIS A C 1
ATOM 913 O O . HIS A 1 114 ? 2.052 -0.016 10.705 1.00 92.25 114 HIS A O 1
ATOM 919 N N . VAL A 1 115 ? 1.212 1.327 9.119 1.00 93.94 115 VAL A N 1
ATOM 920 C CA . VAL A 1 115 ? 1.289 0.364 8.019 1.00 93.94 115 VAL A CA 1
ATOM 921 C C . VAL A 1 115 ? 1.757 1.073 6.754 1.00 93.94 115 VAL A C 1
ATOM 923 O O . VAL A 1 115 ? 1.436 2.243 6.534 1.00 93.94 115 VAL A O 1
ATOM 926 N N . ASN A 1 116 ? 2.543 0.386 5.926 1.00 95.19 116 ASN A N 1
ATOM 927 C CA . ASN A 1 116 ? 2.883 0.884 4.600 1.00 95.19 116 ASN A CA 1
ATOM 928 C C . ASN A 1 116 ? 1.761 0.494 3.627 1.00 95.19 116 ASN A C 1
ATOM 930 O O . ASN A 1 116 ? 1.392 -0.673 3.542 1.00 95.19 116 ASN A O 1
ATOM 934 N N . LEU A 1 117 ? 1.205 1.462 2.899 1.00 94.00 117 LEU A N 1
ATOM 935 C CA . LEU A 1 117 ? 0.023 1.220 2.064 1.00 94.00 117 LEU A CA 1
ATOM 936 C C . LEU A 1 117 ? 0.309 0.359 0.828 1.00 94.00 117 LEU A C 1
ATOM 938 O O . LEU A 1 117 ? -0.585 -0.347 0.376 1.00 94.00 117 LEU A O 1
ATOM 942 N N . VAL A 1 118 ? 1.548 0.345 0.321 1.00 95.00 118 VAL A N 1
ATOM 943 C CA . VAL A 1 118 ? 1.935 -0.618 -0.721 1.00 95.00 118 VAL A CA 1
ATOM 944 C C . VAL A 1 118 ? 1.926 -2.032 -0.143 1.00 95.00 118 VAL A C 1
ATOM 946 O O . VAL A 1 118 ? 1.382 -2.941 -0.759 1.00 95.00 118 VAL A O 1
ATOM 949 N N . ASP A 1 119 ? 2.471 -2.214 1.065 1.00 95.69 119 ASP A N 1
ATOM 950 C CA . ASP A 1 119 ? 2.438 -3.515 1.746 1.00 95.69 119 ASP A CA 1
ATOM 951 C C . ASP A 1 119 ? 1.010 -3.963 2.067 1.00 95.69 119 ASP A C 1
ATOM 953 O O . ASP A 1 119 ? 0.728 -5.157 2.041 1.00 95.69 119 ASP A O 1
ATOM 957 N N . LEU A 1 120 ? 0.109 -3.022 2.352 1.00 94.44 120 LEU A N 1
ATOM 958 C CA . LEU A 1 120 ? -1.305 -3.307 2.580 1.00 94.44 120 LEU A CA 1
ATOM 959 C C . LEU A 1 120 ? -1.995 -3.819 1.307 1.00 94.44 120 LEU A C 1
ATOM 961 O O . LEU A 1 120 ? -2.690 -4.832 1.362 1.00 94.44 120 LEU A O 1
ATOM 965 N N . VAL A 1 121 ? -1.755 -3.174 0.160 1.00 93.56 121 VAL A N 1
ATOM 966 C CA . VAL A 1 121 ? -2.236 -3.646 -1.151 1.00 93.56 121 VAL A CA 1
ATOM 967 C C . VAL A 1 121 ? -1.645 -5.019 -1.490 1.00 93.56 121 VAL A C 1
ATOM 969 O O . VAL A 1 121 ? -2.381 -5.943 -1.833 1.00 93.56 121 VAL A O 1
ATOM 972 N N . ASP A 1 122 ? -0.331 -5.191 -1.326 1.00 94.44 122 ASP A N 1
ATOM 973 C CA . ASP A 1 122 ? 0.357 -6.464 -1.577 1.00 94.44 122 ASP A CA 1
ATOM 974 C C . ASP A 1 122 ? -0.150 -7.588 -0.656 1.00 94.44 122 ASP A C 1
ATOM 976 O O . ASP A 1 122 ? -0.279 -8.737 -1.081 1.00 94.44 122 ASP A O 1
ATOM 980 N N . SER A 1 123 ? -0.450 -7.271 0.603 1.00 92.94 123 SER A N 1
ATOM 981 C CA . SER A 1 123 ? -1.009 -8.202 1.586 1.00 92.94 123 SER A CA 1
ATOM 982 C C . SER A 1 123 ? -2.396 -8.680 1.171 1.00 92.94 123 SER A C 1
ATOM 984 O O . SER A 1 123 ? -2.624 -9.886 1.109 1.00 92.94 123 SER A O 1
ATOM 986 N N . ALA A 1 124 ? -3.287 -7.758 0.805 1.00 89.62 124 ALA A N 1
ATOM 987 C CA . ALA A 1 124 ? -4.622 -8.103 0.327 1.00 89.62 124 ALA A CA 1
ATOM 988 C C . ALA A 1 124 ? -4.586 -8.909 -0.983 1.00 89.62 124 ALA A C 1
ATOM 990 O O . ALA A 1 124 ? -5.422 -9.786 -1.185 1.00 89.62 124 ALA A O 1
ATOM 991 N N . ARG A 1 125 ? -3.599 -8.657 -1.852 1.00 89.69 125 ARG A N 1
ATOM 992 C CA . ARG A 1 125 ? -3.391 -9.423 -3.089 1.00 89.69 125 ARG A CA 1
ATOM 993 C C . ARG A 1 125 ? -2.853 -10.831 -2.845 1.00 89.69 125 ARG A C 1
ATOM 995 O O . ARG A 1 125 ? -3.291 -11.769 -3.490 1.00 89.69 125 ARG A O 1
ATOM 1002 N N . THR A 1 126 ? -1.901 -10.984 -1.929 1.00 88.94 126 THR A N 1
ATOM 1003 C CA . THR A 1 126 ? -1.207 -12.266 -1.690 1.00 88.94 126 THR A CA 1
ATOM 1004 C C . THR A 1 126 ? -1.828 -13.113 -0.580 1.00 88.94 126 THR A C 1
ATOM 1006 O O . THR A 1 126 ? -1.364 -14.224 -0.332 1.00 88.94 126 THR A O 1
ATOM 1009 N N . GLY A 1 127 ? -2.792 -12.569 0.168 1.00 87.00 127 GLY A N 1
ATOM 1010 C CA . GLY A 1 127 ? -3.321 -13.161 1.401 1.00 87.00 127 GLY A CA 1
ATOM 1011 C C . GLY A 1 127 ? -2.309 -13.210 2.555 1.00 87.00 127 GLY A C 1
ATOM 1012 O O . GLY A 1 127 ? -2.630 -13.679 3.649 1.00 87.00 127 GLY A O 1
ATOM 1013 N N . LYS A 1 128 ? -1.073 -12.737 2.348 1.00 89.81 128 LYS A N 1
ATOM 1014 C CA . LYS A 1 128 ? -0.034 -12.748 3.379 1.00 89.81 128 LYS A CA 1
ATOM 1015 C C . LYS A 1 128 ? -0.322 -11.667 4.411 1.00 89.81 128 LYS A C 1
ATOM 1017 O O . LYS A 1 128 ? -0.752 -10.582 4.036 1.00 89.81 128 LYS A O 1
ATOM 1022 N N . PRO A 1 129 ? -0.023 -11.897 5.696 1.00 91.25 129 PRO A N 1
ATOM 1023 C CA . PRO A 1 129 ? -0.218 -10.888 6.731 1.00 91.25 129 PRO A CA 1
ATOM 1024 C C . PRO A 1 129 ? 0.540 -9.588 6.451 1.00 91.25 129 PRO A C 1
ATOM 1026 O O . PRO A 1 129 ? 1.744 -9.622 6.183 1.00 91.25 129 PRO A O 1
ATOM 1029 N N . VAL A 1 130 ? -0.139 -8.443 6.568 1.00 94.44 130 VAL A N 1
ATOM 1030 C CA . VAL A 1 130 ? 0.517 -7.135 6.468 1.00 94.44 130 VAL A CA 1
ATOM 1031 C C . VAL A 1 130 ? 1.396 -6.879 7.693 1.00 94.44 130 VAL A C 1
ATOM 1033 O O . VAL A 1 130 ? 1.041 -7.213 8.827 1.00 94.44 130 VAL A O 1
ATOM 1036 N N . LYS A 1 131 ? 2.562 -6.266 7.474 1.00 94.69 131 LYS A N 1
ATOM 1037 C CA . LYS A 1 131 ? 3.441 -5.830 8.558 1.00 94.69 131 LYS A CA 1
ATOM 1038 C C . LYS A 1 131 ? 2.893 -4.550 9.186 1.00 94.69 131 LYS A C 1
ATOM 1040 O O . LYS A 1 131 ? 2.786 -3.523 8.517 1.00 94.69 131 LYS A O 1
ATOM 1045 N N . LEU A 1 132 ? 2.613 -4.613 10.484 1.00 94.12 132 LEU A N 1
ATOM 1046 C CA . LEU A 1 132 ? 2.336 -3.444 11.311 1.00 94.12 132 LEU A CA 1
ATOM 1047 C C . LEU A 1 132 ? 3.623 -3.006 12.011 1.00 94.12 132 LEU A C 1
ATOM 1049 O O . LEU A 1 132 ? 4.401 -3.838 12.476 1.00 94.12 132 LEU A O 1
ATOM 1053 N N . PHE A 1 133 ? 3.842 -1.701 12.073 1.00 93.19 133 PHE A N 1
ATOM 1054 C CA . PHE A 1 133 ? 4.995 -1.086 12.721 1.00 93.19 133 PHE A CA 1
ATOM 1055 C C . PHE A 1 133 ? 4.602 -0.556 14.099 1.00 93.19 133 PHE A C 1
ATOM 1057 O O . PHE A 1 133 ? 3.476 -0.086 14.297 1.00 93.19 133 PHE A O 1
ATOM 1064 N N . ALA A 1 134 ? 5.532 -0.597 15.053 1.00 90.75 134 ALA A N 1
ATOM 1065 C CA . ALA A 1 134 ? 5.256 -0.127 16.410 1.00 90.75 134 ALA A CA 1
ATOM 1066 C C . ALA A 1 134 ? 5.182 1.407 16.483 1.00 90.75 134 ALA A C 1
ATOM 1068 O O . ALA A 1 134 ? 4.577 1.967 17.397 1.00 90.75 134 ALA A O 1
ATOM 1069 N N . SER A 1 135 ? 5.786 2.104 15.516 1.00 90.44 135 SER A N 1
ATOM 1070 C CA . SER A 1 135 ? 5.829 3.563 15.487 1.00 90.44 135 SER A CA 1
ATOM 1071 C C . SER A 1 135 ? 5.874 4.133 14.071 1.00 90.44 135 SER A C 1
ATOM 1073 O O . SER A 1 135 ? 6.240 3.461 13.104 1.00 90.44 135 SER A O 1
ATOM 1075 N N . LEU A 1 136 ? 5.577 5.431 13.962 1.00 88.44 136 LEU A N 1
ATOM 1076 C CA . LEU A 1 136 ? 5.782 6.190 12.729 1.00 88.44 136 LEU A CA 1
ATOM 1077 C C . LEU A 1 136 ? 7.256 6.190 12.295 1.00 88.44 136 LEU A C 1
ATOM 1079 O O . LEU A 1 136 ? 7.525 6.141 11.102 1.00 88.44 136 LEU A O 1
ATOM 1083 N N . GLY A 1 137 ? 8.205 6.207 13.238 1.00 89.75 137 GLY A N 1
ATOM 1084 C CA . GLY A 1 137 ? 9.637 6.165 12.926 1.00 89.75 137 GLY A CA 1
ATOM 1085 C C . GLY A 1 137 ? 10.037 4.876 12.207 1.00 89.75 137 GLY A C 1
ATOM 1086 O O . GLY A 1 137 ? 10.729 4.927 11.192 1.00 89.75 137 GLY A O 1
ATOM 1087 N N . GLU A 1 138 ? 9.531 3.732 12.672 1.00 92.56 138 GLU A N 1
ATOM 1088 C CA . GLU A 1 138 ? 9.748 2.438 12.016 1.00 92.56 138 GLU A CA 1
ATOM 1089 C C . GLU A 1 138 ? 9.081 2.357 10.641 1.00 92.56 138 GLU A C 1
ATOM 1091 O O . GLU A 1 138 ? 9.701 1.887 9.685 1.00 92.56 138 GLU A O 1
ATOM 1096 N N . LEU A 1 139 ? 7.844 2.852 10.518 1.00 93.81 139 LEU A N 1
ATOM 1097 C CA . LEU A 1 139 ? 7.157 2.938 9.229 1.00 93.81 139 LEU A CA 1
ATOM 1098 C C . LEU A 1 139 ? 7.942 3.808 8.237 1.00 93.81 139 LEU A C 1
ATOM 1100 O O . LEU A 1 139 ? 8.090 3.436 7.070 1.00 93.81 139 LEU A O 1
ATOM 1104 N N . THR A 1 140 ? 8.464 4.950 8.688 1.00 90.12 140 THR A N 1
ATOM 1105 C CA . THR A 1 140 ? 9.290 5.839 7.868 1.00 90.12 140 THR A CA 1
ATOM 1106 C C . THR A 1 140 ? 10.576 5.146 7.444 1.00 90.12 140 THR A C 1
ATOM 1108 O O . THR A 1 140 ? 10.848 5.088 6.248 1.00 90.12 140 THR A O 1
ATOM 1111 N N . ALA A 1 141 ? 11.326 4.554 8.378 1.00 92.25 141 ALA A N 1
ATOM 1112 C CA . ALA A 1 141 ? 12.561 3.834 8.068 1.00 92.25 141 ALA A CA 1
ATOM 1113 C C . ALA A 1 141 ? 12.322 2.713 7.046 1.00 92.25 141 ALA A C 1
ATOM 1115 O O . ALA A 1 141 ? 13.037 2.609 6.051 1.00 92.25 141 ALA A O 1
ATOM 1116 N N . HIS A 1 142 ? 11.263 1.921 7.233 1.00 94.56 142 HIS A N 1
ATOM 1117 C CA . HIS A 1 142 ? 10.876 0.882 6.280 1.00 94.56 142 HIS A CA 1
ATOM 1118 C C . HIS A 1 142 ? 10.528 1.453 4.906 1.00 94.56 142 HIS A C 1
ATOM 1120 O O . HIS A 1 142 ? 10.983 0.932 3.888 1.00 94.56 142 HIS A O 1
ATOM 1126 N N . THR A 1 143 ? 9.745 2.529 4.860 1.00 92.69 143 THR A N 1
ATOM 1127 C CA . THR A 1 143 ? 9.319 3.147 3.599 1.00 92.69 143 THR A CA 1
ATOM 1128 C C . THR A 1 143 ? 10.505 3.738 2.833 1.00 92.69 143 THR A C 1
ATOM 1130 O O . THR A 1 143 ? 10.598 3.536 1.623 1.00 92.69 143 THR A O 1
ATOM 1133 N N . LEU A 1 144 ? 11.439 4.397 3.528 1.00 90.31 144 LEU A N 1
ATOM 1134 C CA . LEU A 1 144 ? 12.667 4.932 2.935 1.00 90.31 144 LEU A CA 1
ATOM 1135 C C . LEU A 1 144 ? 13.571 3.809 2.410 1.00 90.31 144 LEU A C 1
ATOM 1137 O O . LEU A 1 144 ? 13.974 3.846 1.250 1.00 90.31 144 LEU A O 1
ATOM 1141 N N . ASN A 1 145 ? 13.830 2.784 3.228 1.00 92.31 145 ASN A N 1
ATOM 1142 C CA . ASN A 1 145 ? 14.735 1.686 2.873 1.00 92.31 145 ASN A CA 1
ATOM 1143 C C . ASN A 1 145 ? 14.194 0.816 1.732 1.00 92.31 145 ASN A C 1
ATOM 1145 O O . ASN A 1 145 ? 14.965 0.291 0.934 1.00 92.31 145 ASN A O 1
ATOM 1149 N N . SER A 1 146 ? 12.874 0.637 1.658 1.00 92.12 146 SER A N 1
ATOM 1150 C CA . SER A 1 146 ? 12.233 -0.181 0.620 1.00 92.12 146 SER A CA 1
ATOM 1151 C C . SER A 1 146 ? 11.822 0.604 -0.628 1.00 92.12 146 SER A C 1
ATOM 1153 O O . SER A 1 146 ? 11.465 -0.007 -1.633 1.00 92.12 146 SER A O 1
ATOM 1155 N N . GLY A 1 147 ? 11.807 1.941 -0.571 1.00 90.25 147 GLY A N 1
ATOM 1156 C CA . GLY A 1 147 ? 11.300 2.791 -1.652 1.00 90.25 147 GLY A CA 1
ATOM 1157 C C . GLY A 1 147 ? 9.788 2.673 -1.898 1.00 90.25 147 GLY A C 1
ATOM 1158 O O . GLY A 1 147 ? 9.297 3.134 -2.931 1.00 90.25 147 GLY A O 1
ATOM 1159 N N . LYS A 1 148 ? 9.034 2.059 -0.976 1.00 93.31 148 LYS A N 1
ATOM 1160 C CA . LYS A 1 148 ? 7.586 1.802 -1.089 1.00 93.31 148 LYS A CA 1
ATOM 1161 C C . LYS A 1 148 ? 6.747 3.040 -0.772 1.00 93.31 148 LYS A C 1
ATOM 1163 O O . LYS A 1 148 ? 5.978 3.065 0.189 1.00 93.31 148 LYS A O 1
ATOM 1168 N N . PHE A 1 149 ? 6.917 4.096 -1.559 1.00 90.38 149 PHE A N 1
ATOM 1169 C CA . PHE A 1 149 ? 6.150 5.329 -1.4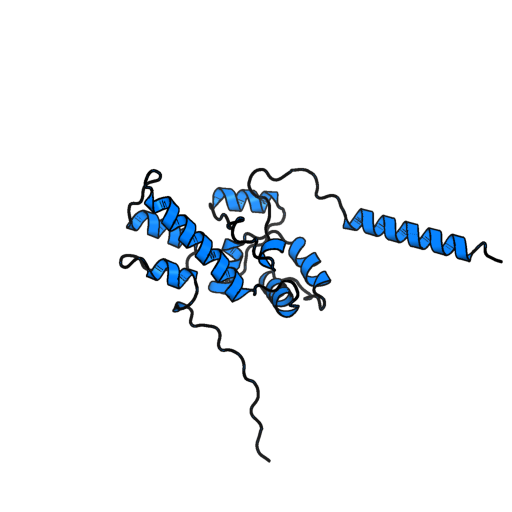03 1.00 90.38 149 PHE A CA 1
ATOM 1170 C C . PHE A 1 149 ? 4.770 5.195 -2.036 1.00 90.38 149 PHE A C 1
ATOM 1172 O O . PHE A 1 149 ? 4.650 5.045 -3.250 1.00 90.38 149 PHE A O 1
ATOM 1179 N N . PHE A 1 150 ? 3.734 5.322 -1.213 1.00 90.06 150 PHE A N 1
ATOM 1180 C CA . PHE A 1 150 ? 2.370 5.420 -1.709 1.00 90.06 150 PHE A CA 1
ATOM 1181 C C . P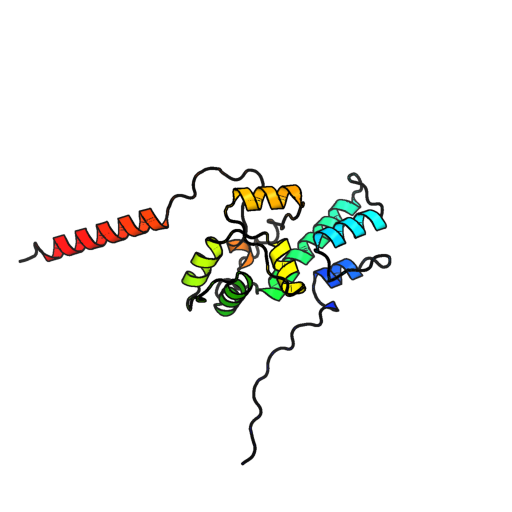HE A 1 150 ? 2.071 6.864 -2.158 1.00 90.06 150 PHE A C 1
ATOM 1183 O O . PHE A 1 150 ? 2.424 7.807 -1.436 1.00 90.06 150 PHE A O 1
ATOM 1190 N N . PRO A 1 151 ? 1.463 7.076 -3.338 1.00 85.25 151 PRO A N 1
ATOM 1191 C CA . PRO A 1 151 ? 1.196 8.414 -3.865 1.00 85.25 151 PRO A CA 1
ATOM 1192 C C . PRO A 1 151 ? 0.217 9.208 -2.986 1.00 85.25 151 PRO A C 1
ATOM 1194 O O . PRO A 1 151 ? -0.826 8.710 -2.573 1.00 85.25 151 PRO A O 1
ATOM 1197 N N . LYS A 1 152 ? 0.547 10.483 -2.727 1.00 72.69 152 LYS A N 1
ATOM 1198 C CA . LYS A 1 152 ? -0.325 11.424 -1.996 1.00 72.69 152 LYS A CA 1
ATOM 1199 C C . LYS A 1 152 ? -1.317 12.154 -2.911 1.00 72.69 152 LYS A C 1
ATOM 1201 O O . LYS A 1 152 ? -2.445 12.406 -2.508 1.00 72.69 152 LYS A O 1
ATOM 1206 N N . GLN A 1 153 ? -0.881 12.528 -4.117 1.00 60.19 153 GLN A N 1
ATOM 1207 C CA . GLN A 1 153 ? -1.578 13.477 -5.002 1.00 60.19 153 GLN A CA 1
ATOM 1208 C C . GLN A 1 153 ? -2.871 12.922 -5.621 1.00 60.19 153 GLN A C 1
ATOM 1210 O O . GLN A 1 153 ? -3.766 13.696 -5.936 1.00 60.19 153 GLN A O 1
ATOM 1215 N N . ASN A 1 154 ? -3.033 11.599 -5.671 1.00 52.84 154 ASN A N 1
ATOM 1216 C CA . ASN A 1 154 ? -4.249 10.961 -6.190 1.00 52.84 154 ASN A CA 1
ATOM 1217 C C . ASN A 1 154 ? -5.286 10.656 -5.095 1.00 52.84 154 ASN A C 1
ATOM 1219 O O . ASN A 1 154 ? -6.415 10.281 -5.388 1.00 52.84 154 ASN A O 1
ATOM 1223 N N . ALA A 1 155 ? -4.945 10.859 -3.816 1.00 51.22 155 ALA A N 1
ATOM 1224 C CA . ALA A 1 155 ? -5.854 10.623 -2.691 1.00 51.22 155 ALA A CA 1
ATOM 1225 C C . ALA A 1 155 ? -6.845 11.778 -2.440 1.00 51.22 155 ALA A C 1
ATOM 1227 O O . ALA A 1 155 ? -7.652 11.726 -1.508 1.00 51.22 155 ALA A O 1
ATOM 1228 N N . TYR A 1 156 ? -6.788 12.838 -3.253 1.00 49.06 156 TYR A N 1
ATOM 1229 C CA . TYR A 1 156 ? -7.649 14.014 -3.114 1.00 49.06 156 TYR A CA 1
ATOM 1230 C C . TYR A 1 156 ? -9.095 13.788 -3.576 1.00 49.06 156 TYR A C 1
ATOM 1232 O O . TYR A 1 156 ? -9.925 14.661 -3.346 1.00 49.06 156 TYR A O 1
ATOM 1240 N N . GLN A 1 157 ? -9.433 12.608 -4.104 1.00 51.88 157 GLN A N 1
ATOM 1241 C CA . GLN A 1 157 ? -10.820 12.243 -4.416 1.00 51.88 157 GLN A CA 1
ATOM 1242 C C . GLN A 1 157 ? -11.672 11.868 -3.190 1.00 51.88 157 GLN A C 1
ATOM 1244 O O . GLN A 1 157 ? -12.841 11.561 -3.353 1.00 51.88 157 GLN A O 1
ATOM 1249 N N . GLY A 1 158 ? -11.132 11.987 -1.967 1.00 52.97 158 GLY A N 1
ATOM 1250 C CA . GLY A 1 158 ? -11.924 11.970 -0.735 1.00 52.97 158 GLY A CA 1
ATOM 1251 C C . GLY A 1 158 ? -12.458 10.582 -0.400 1.00 52.97 158 GLY A C 1
ATOM 1252 O O . GLY A 1 158 ? -13.412 10.101 -0.987 1.00 52.97 158 GLY A O 1
ATOM 1253 N N . GLY A 1 159 ? -11.848 9.927 0.579 1.00 74.31 159 GLY A N 1
ATOM 1254 C CA . GLY A 1 159 ? -12.259 8.577 0.915 1.00 74.31 159 GLY A CA 1
ATOM 1255 C C . GLY A 1 159 ? -11.397 7.938 1.977 1.00 74.31 159 GLY A C 1
ATOM 1256 O O . GLY A 1 159 ? -10.596 8.599 2.647 1.00 74.31 159 GLY A O 1
ATOM 1257 N N . LEU A 1 160 ? -11.539 6.624 2.070 1.00 82.25 160 LEU A N 1
ATOM 1258 C CA . LEU A 1 160 ? -10.822 5.752 2.992 1.00 82.25 160 LEU A CA 1
ATOM 1259 C C . LEU A 1 160 ? -9.293 5.922 2.918 1.00 82.25 160 LEU A C 1
ATOM 1261 O O . LEU A 1 160 ? -8.608 6.010 3.939 1.00 82.25 160 LEU A O 1
ATOM 1265 N N . LEU A 1 161 ? -8.761 6.055 1.700 1.00 84.06 161 LEU A N 1
ATOM 1266 C CA . LEU A 1 161 ? -7.331 6.221 1.449 1.00 84.06 161 LEU A CA 1
ATOM 1267 C C . LEU A 1 161 ? -6.755 7.493 2.094 1.00 84.06 161 LEU A C 1
ATOM 1269 O O . LEU A 1 161 ? -5.668 7.467 2.677 1.00 84.06 161 LEU A O 1
ATOM 1273 N N . LYS A 1 162 ? -7.488 8.612 2.030 1.00 81.06 162 LYS A N 1
ATOM 1274 C CA . LYS A 1 162 ? -7.045 9.902 2.584 1.00 81.06 162 LYS A CA 1
ATOM 1275 C C . LYS A 1 162 ? -6.818 9.820 4.095 1.00 81.06 162 LYS A C 1
ATOM 1277 O O . LYS A 1 162 ? -5.886 10.435 4.608 1.00 81.06 162 LYS A O 1
ATOM 1282 N N . GLU A 1 163 ? -7.637 9.038 4.790 1.00 79.88 163 GLU A N 1
ATOM 1283 C CA . GLU A 1 163 ? -7.575 8.860 6.245 1.00 79.88 163 GLU A CA 1
ATOM 1284 C C . GLU A 1 163 ? -6.373 8.008 6.697 1.00 79.88 163 GLU A C 1
ATOM 1286 O O . GLU A 1 163 ? -5.888 8.116 7.832 1.00 79.88 163 GLU A O 1
ATOM 1291 N N . LEU A 1 164 ? -5.864 7.169 5.795 1.00 81.44 164 LEU A N 1
ATOM 1292 C CA . LEU A 1 164 ? -4.741 6.267 6.034 1.00 81.44 164 LEU A CA 1
ATOM 1293 C C . LEU A 1 164 ? -3.380 6.887 5.721 1.00 81.44 164 LEU A C 1
ATOM 1295 O O . LEU A 1 164 ? -2.369 6.446 6.273 1.00 81.44 164 LEU A O 1
ATOM 1299 N N . LEU A 1 165 ? -3.332 7.911 4.867 1.00 82.44 165 LEU A N 1
ATOM 1300 C CA . LEU A 1 165 ? -2.073 8.541 4.485 1.00 82.44 165 LEU A CA 1
ATOM 1301 C C . LEU A 1 165 ? -1.306 9.084 5.703 1.00 82.44 165 LEU A C 1
ATOM 1303 O O . LEU A 1 165 ? -1.859 9.581 6.693 1.00 82.44 165 LEU A O 1
ATOM 1307 N N . ARG A 1 166 ? 0.021 8.966 5.622 1.00 76.12 166 ARG A N 1
ATOM 1308 C CA . ARG A 1 166 ? 0.976 9.452 6.622 1.00 76.12 166 ARG A CA 1
ATOM 1309 C C . ARG A 1 166 ? 2.039 10.306 5.944 1.00 76.12 166 ARG A C 1
ATOM 1311 O O . ARG A 1 166 ? 2.418 10.078 4.795 1.00 76.12 166 ARG A O 1
ATOM 1318 N N . GLU A 1 167 ? 2.529 11.306 6.661 1.00 73.31 167 GLU A N 1
ATOM 1319 C CA . GLU A 1 167 ? 3.670 12.097 6.213 1.00 73.31 167 GLU A CA 1
ATOM 1320 C C . GLU A 1 167 ? 4.967 11.336 6.504 1.00 73.31 167 GLU A C 1
ATOM 1322 O O . GLU A 1 167 ? 5.354 11.181 7.658 1.00 73.31 167 GLU A O 1
ATOM 1327 N N . ILE A 1 168 ? 5.600 10.822 5.443 1.00 73.44 168 ILE A N 1
ATOM 1328 C CA . ILE A 1 168 ? 6.828 10.013 5.526 1.00 73.44 168 ILE A CA 1
ATOM 1329 C C . ILE A 1 168 ? 8.099 10.851 5.311 1.00 73.44 168 ILE A C 1
ATOM 1331 O O . ILE A 1 168 ? 9.097 10.638 5.989 1.00 73.44 168 ILE A O 1
ATOM 1335 N N . ILE A 1 169 ? 8.082 11.803 4.370 1.00 56.56 169 ILE A N 1
ATOM 1336 C CA . ILE A 1 169 ? 9.218 12.694 4.077 1.00 56.56 169 ILE A CA 1
ATOM 1337 C C . ILE A 1 169 ? 9.068 13.944 4.949 1.00 56.56 169 ILE A C 1
ATOM 1339 O O . ILE A 1 169 ? 8.038 14.607 4.856 1.00 56.56 169 ILE A O 1
ATOM 1343 N N . ASN A 1 170 ? 10.074 14.240 5.782 1.00 49.56 170 ASN A N 1
ATOM 1344 C CA . ASN A 1 170 ? 10.004 15.224 6.874 1.00 49.56 170 ASN A CA 1
ATOM 1345 C C . ASN A 1 170 ? 8.833 14.956 7.841 1.00 49.56 170 ASN A C 1
ATOM 1347 O O . ASN A 1 170 ? 7.908 15.765 7.931 1.00 49.56 170 ASN A O 1
ATOM 1351 N N . PRO A 1 171 ? 8.843 13.829 8.581 1.00 51.28 171 PRO A N 1
ATOM 1352 C CA . PRO A 1 171 ? 7.845 13.622 9.616 1.00 51.28 171 PRO A CA 1
ATOM 1353 C C . PRO A 1 171 ? 8.017 14.736 10.651 1.00 51.28 171 PRO A C 1
ATOM 1355 O O . PRO A 1 171 ? 9.077 14.876 11.259 1.00 51.28 171 PRO A O 1
ATOM 1358 N N . TYR A 1 172 ? 6.986 15.553 10.853 1.00 40.31 172 TYR A N 1
ATOM 1359 C CA . TYR A 1 172 ? 6.964 16.484 11.972 1.00 40.31 172 TYR A CA 1
ATOM 1360 C C . TYR A 1 172 ? 7.151 15.660 13.261 1.00 40.31 172 TYR A C 1
ATOM 1362 O O . TYR A 1 172 ? 6.241 14.954 13.690 1.00 40.31 172 TYR A O 1
ATOM 1370 N N . PHE A 1 173 ? 8.320 15.744 13.906 1.00 46.38 173 PHE A N 1
ATOM 1371 C CA . PHE A 1 173 ? 8.594 15.106 15.207 1.00 46.38 173 PHE A CA 1
ATOM 1372 C C . PHE A 1 173 ? 7.826 15.768 16.368 1.00 46.38 173 PHE A C 1
ATOM 1374 O O . PHE A 1 173 ? 8.044 15.464 17.543 1.00 46.38 173 PHE A O 1
ATOM 1381 N N . GLY A 1 174 ? 6.898 16.678 16.061 1.00 39.06 174 GLY A N 1
ATOM 1382 C CA . GLY A 1 174 ? 5.917 17.149 17.018 1.00 39.06 174 GLY A CA 1
ATOM 1383 C C . GLY A 1 174 ? 5.045 15.974 17.437 1.00 39.06 174 GLY A C 1
ATOM 1384 O O . GLY A 1 174 ? 4.282 15.452 16.627 1.00 39.06 174 GLY A O 1
ATOM 1385 N N . LYS A 1 175 ? 5.154 15.563 18.708 1.00 37.78 175 LYS A N 1
ATOM 1386 C CA . LYS A 1 175 ? 4.226 14.625 19.356 1.00 37.78 175 LYS A CA 1
ATOM 1387 C C . LYS A 1 175 ? 2.820 14.948 18.859 1.00 37.78 175 LYS A C 1
ATOM 1389 O O . LYS A 1 175 ? 2.336 16.049 19.142 1.00 37.78 175 LYS A O 1
ATOM 1394 N N . ARG A 1 176 ? 2.174 14.027 18.126 1.00 42.84 176 ARG A N 1
ATOM 1395 C CA . ARG A 1 176 ? 0.730 14.101 17.860 1.00 42.84 176 ARG A CA 1
ATOM 1396 C C . ARG A 1 176 ? 0.100 14.439 19.202 1.00 42.84 176 ARG A C 1
ATOM 1398 O O . ARG A 1 176 ? 0.205 13.648 20.138 1.00 42.84 176 ARG A O 1
ATOM 1405 N N . ARG A 1 177 ? -0.405 15.671 19.360 1.00 42.84 177 ARG A N 1
ATOM 1406 C CA . ARG A 1 177 ? -0.954 16.115 20.646 1.00 42.84 177 ARG A CA 1
ATOM 1407 C C . ARG A 1 177 ? -1.968 15.054 21.020 1.00 42.84 177 ARG A C 1
ATOM 1409 O O . ARG A 1 177 ? -2.818 14.757 20.187 1.00 42.84 177 ARG A O 1
ATOM 1416 N N . ASN A 1 178 ? -1.844 14.500 22.226 1.00 47.34 178 ASN A N 1
ATOM 1417 C CA . ASN A 1 178 ? -2.796 13.600 22.869 1.00 47.34 178 ASN A CA 1
ATOM 1418 C C . ASN A 1 178 ? -4.207 14.220 22.859 1.00 47.34 178 ASN A C 1
ATOM 1420 O O . ASN A 1 178 ? -4.708 14.683 23.887 1.00 47.34 178 ASN A O 1
ATOM 1424 N N . GLY A 1 179 ? -4.847 14.288 21.694 1.00 50.16 179 GLY A N 1
ATOM 1425 C CA . GLY A 1 179 ? -6.173 14.849 21.500 1.00 50.16 179 GLY A CA 1
ATOM 1426 C C . GLY A 1 179 ? -7.173 14.026 22.290 1.00 50.16 179 GLY A C 1
ATOM 1427 O O . GLY A 1 179 ? -8.067 14.591 22.906 1.00 50.16 179 GLY A O 1
ATOM 1428 N N . SER A 1 180 ? -6.933 12.718 22.396 1.00 55.97 180 SER A N 1
ATOM 1429 C CA . SER A 1 180 ? -7.669 11.799 23.256 1.00 55.97 180 SER A CA 1
ATOM 1430 C C . SER A 1 180 ? -7.540 12.154 24.745 1.00 55.97 180 SER A C 1
ATOM 1432 O O . SER A 1 180 ? -8.563 12.259 25.420 1.00 55.97 180 SER A O 1
ATOM 1434 N N . ALA A 1 181 ? -6.336 12.427 25.266 1.00 58.50 181 ALA A N 1
ATOM 1435 C CA . ALA A 1 181 ? -6.148 12.794 26.677 1.00 58.50 181 ALA A CA 1
ATOM 1436 C C . ALA A 1 181 ? -6.719 14.185 26.997 1.00 58.50 181 ALA A C 1
ATOM 1438 O O . ALA A 1 181 ? -7.487 14.322 27.947 1.00 58.50 181 ALA A O 1
ATOM 1439 N N . LYS A 1 182 ? -6.449 15.199 26.158 1.00 54.31 182 LYS A N 1
ATOM 1440 C CA . LYS A 1 182 ? -7.028 16.548 26.324 1.00 54.31 182 LYS A CA 1
ATOM 1441 C C . LYS A 1 182 ? -8.553 16.549 26.187 1.00 54.31 182 LYS A C 1
ATOM 1443 O O . LYS A 1 182 ? -9.229 17.302 26.887 1.00 54.31 182 LYS A O 1
ATOM 1448 N N . ARG A 1 183 ? -9.118 15.712 25.308 1.00 64.06 183 ARG A N 1
ATOM 1449 C CA . ARG A 1 183 ? -10.574 15.555 25.143 1.00 64.06 183 ARG A CA 1
ATOM 1450 C C . ARG A 1 183 ? -11.199 14.819 26.326 1.00 64.06 183 ARG A C 1
ATOM 1452 O O . ARG A 1 183 ? -12.264 15.237 26.775 1.00 64.06 183 ARG A O 1
ATOM 1459 N N . LYS A 1 184 ? -10.538 13.788 26.869 1.00 71.06 184 LYS A N 1
ATOM 1460 C CA . LYS A 1 184 ? -10.946 13.121 28.121 1.00 71.06 184 LYS A CA 1
ATOM 1461 C C . LYS A 1 184 ? -10.923 14.096 29.301 1.00 71.06 184 LYS A C 1
ATOM 1463 O O . LYS A 1 184 ? -11.888 14.150 30.057 1.00 71.06 184 LYS A O 1
ATOM 1468 N N . GLU A 1 185 ? -9.886 14.924 29.409 1.00 73.56 185 GLU A N 1
ATOM 1469 C CA . GLU A 1 185 ? -9.770 15.936 30.463 1.00 73.56 185 GLU A CA 1
ATOM 1470 C C . GLU A 1 185 ? -10.844 17.031 30.337 1.00 73.56 185 GLU A C 1
ATOM 1472 O O . GLU A 1 185 ? -11.499 17.370 31.323 1.00 73.56 185 GLU A O 1
ATOM 1477 N N . ARG A 1 186 ? -11.109 17.526 29.118 1.00 74.75 186 ARG A N 1
ATOM 1478 C CA . ARG A 1 186 ? -12.214 18.466 28.848 1.00 74.75 186 ARG A CA 1
ATOM 1479 C C . ARG A 1 186 ? -13.583 17.867 29.178 1.00 74.75 186 ARG A C 1
ATOM 1481 O O . ARG A 1 186 ? -14.379 18.539 29.827 1.00 74.75 186 ARG A O 1
ATOM 1488 N N . LYS A 1 187 ? -13.842 16.606 28.800 1.00 77.88 187 LYS A N 1
ATOM 1489 C CA . LYS A 1 187 ? -15.082 15.895 29.170 1.00 77.88 187 LYS A CA 1
ATOM 1490 C C . LYS A 1 187 ? -15.218 15.746 30.689 1.00 77.88 187 LYS A C 1
ATOM 1492 O O . LYS A 1 187 ? -16.309 15.947 31.215 1.00 77.88 187 LYS A O 1
ATOM 1497 N N . LYS A 1 188 ? -14.125 15.450 31.404 1.00 84.19 188 LYS A N 1
ATOM 1498 C CA . LYS A 1 188 ? -14.117 15.362 32.875 1.00 84.19 188 LYS A CA 1
ATOM 1499 C C . LYS A 1 188 ? -14.438 16.715 33.521 1.00 84.19 188 LYS A C 1
ATOM 1501 O O . LYS A 1 188 ? -15.292 16.769 34.400 1.00 84.19 188 LYS A O 1
ATOM 1506 N N . LYS A 1 189 ? -13.819 17.801 33.041 1.00 80.38 189 LYS A N 1
ATOM 1507 C CA . LYS A 1 189 ? -14.072 19.172 33.524 1.00 80.38 189 LYS A CA 1
ATOM 1508 C C . LYS A 1 189 ? -15.510 19.632 33.256 1.00 80.38 189 LYS A C 1
ATOM 1510 O O . LYS A 1 189 ? -16.135 20.173 34.158 1.00 80.38 189 LYS A O 1
ATOM 1515 N N . GLN A 1 190 ? -16.072 19.348 32.078 1.00 76.75 190 GLN A N 1
ATOM 1516 C CA . GLN A 1 190 ? -17.481 19.652 31.783 1.00 76.75 190 GLN A CA 1
ATOM 1517 C C . GLN A 1 190 ? -18.458 18.861 32.659 1.00 76.75 190 GLN A C 1
ATOM 1519 O O . GLN A 1 190 ? -19.443 19.425 33.128 1.00 76.75 190 GLN A O 1
ATOM 1524 N N . LYS A 1 191 ? -18.185 17.573 32.915 1.00 82.38 191 LYS A N 1
ATOM 1525 C CA . LYS A 1 191 ? -19.023 16.755 33.805 1.00 82.38 191 LYS A CA 1
ATOM 1526 C C . LYS A 1 191 ? -18.993 17.282 35.246 1.00 82.38 191 LYS A C 1
ATOM 1528 O O . LYS A 1 191 ? -20.042 17.354 35.874 1.00 82.38 191 LYS A O 1
ATOM 1533 N N . ALA A 1 192 ? -17.821 17.690 35.735 1.00 81.50 192 ALA A N 1
ATOM 1534 C CA . ALA A 1 192 ? -17.669 18.283 37.065 1.00 81.50 192 ALA A CA 1
ATOM 1535 C C . ALA A 1 192 ? -18.380 19.642 37.184 1.00 81.50 192 ALA A C 1
ATOM 1537 O O . ALA A 1 192 ? -19.114 19.860 38.141 1.00 81.50 192 ALA A O 1
ATOM 1538 N N . ALA A 1 193 ? -18.236 20.521 36.186 1.00 73.06 193 ALA A N 1
ATOM 1539 C CA . ALA A 1 193 ? -18.918 21.816 36.170 1.00 73.06 193 ALA A CA 1
ATOM 1540 C C . ALA A 1 193 ? -20.447 21.661 36.160 1.00 73.06 193 ALA A C 1
ATOM 1542 O O . ALA A 1 193 ? -21.145 22.343 36.902 1.00 73.06 193 ALA A O 1
ATOM 1543 N N . ARG A 1 194 ? -20.974 20.714 35.373 1.00 75.31 194 ARG A N 1
ATOM 1544 C CA . ARG A 1 194 ? -22.415 20.430 35.329 1.00 75.31 194 ARG A CA 1
ATOM 1545 C C . ARG A 1 194 ? -22.943 19.860 36.650 1.00 75.31 194 ARG A C 1
ATOM 1547 O O . ARG A 1 194 ? -24.039 20.222 37.053 1.00 75.31 194 ARG A O 1
ATOM 1554 N N . ALA A 1 195 ? -22.172 19.009 37.328 1.00 76.12 195 ALA A N 1
ATOM 1555 C CA . ALA A 1 195 ? -22.533 18.500 38.652 1.00 76.12 195 ALA A CA 1
ATOM 1556 C C . ALA A 1 195 ? -22.541 19.608 39.721 1.00 76.12 195 ALA A C 1
ATOM 1558 O O . ALA A 1 195 ? -23.436 19.637 40.553 1.00 76.12 195 ALA A O 1
ATOM 1559 N N . ALA A 1 196 ? -21.594 20.551 39.661 1.00 71.06 196 ALA A N 1
ATOM 1560 C CA . ALA A 1 196 ? -21.535 21.681 40.590 1.00 71.06 196 ALA A CA 1
ATOM 1561 C C . ALA A 1 196 ? -22.696 22.676 40.404 1.00 71.06 196 ALA A C 1
ATOM 1563 O O . ALA A 1 196 ? -23.173 23.244 41.378 1.00 71.06 196 ALA A O 1
ATOM 1564 N N . VAL A 1 197 ? -23.176 22.873 39.171 1.00 69.81 197 VAL A N 1
ATOM 1565 C CA . VAL A 1 197 ? -24.366 23.704 38.909 1.00 69.81 197 VAL A CA 1
ATOM 1566 C C . VAL A 1 197 ? -25.633 23.049 39.466 1.00 69.81 197 VAL A C 1
ATOM 1568 O O . VAL A 1 197 ? -26.474 23.741 40.021 1.00 69.81 197 VAL A O 1
ATOM 1571 N N . LEU A 1 198 ? -25.749 21.721 39.370 1.00 68.50 198 LEU A N 1
ATOM 1572 C CA . LEU A 1 198 ? -26.898 20.976 39.898 1.00 68.50 198 LEU A CA 1
ATOM 1573 C C . LEU A 1 198 ? -26.911 20.867 41.433 1.00 68.50 198 LEU A C 1
ATOM 1575 O O . LEU A 1 198 ? -27.962 20.608 41.995 1.00 68.50 198 LEU A O 1
ATOM 1579 N N . ALA A 1 199 ? -25.768 21.049 42.100 1.00 67.19 199 ALA A N 1
ATOM 1580 C CA . ALA A 1 199 ? -25.650 20.953 43.558 1.00 67.19 199 ALA A CA 1
ATOM 1581 C C . ALA A 1 199 ? -25.854 22.290 44.299 1.00 67.19 199 ALA A C 1
ATOM 1583 O O . ALA A 1 199 ? -25.978 22.283 45.515 1.00 67.19 199 ALA A O 1
ATOM 1584 N N . ASN A 1 200 ? -25.861 23.422 43.585 1.00 60.53 200 ASN A N 1
ATOM 1585 C CA . ASN A 1 200 ? -26.044 24.769 44.152 1.00 60.53 200 ASN A CA 1
ATOM 1586 C C . ASN A 1 200 ? -27.404 25.387 43.762 1.00 60.53 200 ASN A C 1
ATOM 1588 O O . ASN A 1 200 ? -27.553 26.606 43.775 1.00 60.53 200 ASN A O 1
ATOM 1592 N N . GLY A 1 201 ? -28.344 24.553 43.311 1.00 55.41 201 GLY A N 1
ATOM 1593 C CA . GLY A 1 201 ? -29.660 24.949 42.811 1.00 55.41 201 GLY A CA 1
ATOM 1594 C C . GLY A 1 201 ? -30.817 24.507 43.705 1.00 55.41 201 GLY A C 1
ATOM 1595 O O . GLY A 1 201 ? -31.873 24.205 43.157 1.00 55.41 201 GLY A O 1
ATOM 1596 N N . ASP A 1 202 ? -30.595 24.459 45.020 1.00 47.16 202 ASP A N 1
ATOM 1597 C CA . ASP A 1 202 ? -31.618 24.401 46.075 1.00 47.16 202 ASP A CA 1
ATOM 1598 C C . ASP A 1 202 ? -31.358 25.534 47.080 1.00 47.16 202 ASP A C 1
ATOM 1600 O O . ASP A 1 202 ? -30.187 25.675 47.513 1.00 47.16 202 ASP A O 1
#

Organism: NCBI:txid930992

pLDDT: mean 81.13, std 17.66, range [35.19, 97.25]

Solvent-accessible surface area (backbone atoms only — not comparable to full-atom values): 12226 Å² total; per-residue (Å²): 142,82,82,86,84,80,79,95,68,83,76,77,76,60,74,72,75,34,39,53,48,47,55,42,61,73,40,87,94,49,80,79,54,78,91,50,50,66,66,60,46,51,56,50,47,40,59,75,71,66,57,49,95,85,40,72,66,45,56,55,57,51,49,54,52,43,51,19,54,52,49,37,41,34,77,75,45,44,48,58,64,85,41,51,66,35,42,42,50,50,28,56,68,70,67,44,77,81,66,52,95,41,57,68,52,28,51,57,58,56,63,74,54,27,66,50,65,52,51,45,47,41,15,71,72,59,72,44,84,52,72,73,35,97,37,68,68,54,40,32,52,50,33,65,78,67,64,52,74,66,71,67,85,77,38,75,78,64,29,45,63,49,72,68,64,76,73,61,79,82,55,73,85,64,71,77,71,59,57,66,59,57,49,51,51,50,53,51,51,52,52,51,52,54,51,54,57,69,70,70,72,123

Radius of gyration: 22.2 Å; Cα contacts (8 Å, |Δi|>4): 176; chains: 1; bounding box: 59×52×70 Å

Mean predicted aligned error: 11.99 Å

Nearest PDB structures (foldseek):
  7w5m-assembly1_A  TM=2.472E-01  e=9.649E+00  Arabidopsis thaliana

Foldseek 3Di:
DDDDDDDDDDDQDDLCPQLLNVLQVVDVQADDDLQDFSVVSVVVVCVSVVPDPPHPVVVVSVVSSLVSLVRLLCSQQNFALQDLVSLQSLCVLQVPPPRDPHSVVSLVSLLQWQFQSSQSSSCSSNVNRGDTDNDLVRSLVVCVVSVSDRDDPVNVVHGPVNSNDDDNDPHPPPDPPPPVVVVVVVVVVVVVVVVVVVVPPD

Secondary structure (DSSP, 8-state):
--PPPP--PPPPPPGGGSHHHHHHHT-TT----TTS-HHHHHHHHHHHTT--TT-HHHHHHHHHHHHHHHHHHHHHH-S-TT-HHHHHHHHHHTT-SSPPSSHHHHHHHHHT-EE-HHHHHHHHHH-PPPPEESSHHHHHHHHHHHT-PPPSGGGGG-SHHHHH----SS---S----HHHHHHHHHHHHHHHHHHHHHS--